Protein AF-A0A183B1M4-F1 (afdb_monomer_lite)

Secondary structure (DSSP, 8-state):
----SHHHHHHHHHHHHHHHHHGGG-EEEEE--HHHHHHHEEE---SSHHHHHHHHHHHTTT--EEEEEESSTT--EEEEE-SGGGGGGHHHHHHHHHHHH-----TT-HHHHHHHHHHHHHHHHHHHHHHHHTTSPSPPPPPEEEEESHHHHHHHHHHHHTT-S-EEEEE-SS-HHHHHHHHTT--HHHHGGG--TTT--

Sequence (201 aa):
MFKVGGIYTVIRTKAATTVEELGDHYVLLGPLNEVCMRTEVDVSEPTNEALKRTINALRKHDIKIVFGRWLIEGYPNVVLFDIGSSAWRIDSWKKDLWESCNIGIPVHDSECNDAVIFGALVAWFLGEVKNLKECEPAPRPPIIAHFHEWLTSVGLIFTRTRHLDVATVFTTHATLLGRYLCASSADLYNNLPKFDLDKVI

Radius of gyration: 18.3 Å; chains: 1; bounding box: 45×39×54 Å

InterPro domains:
  IPR008631 Glycogen synthase [PF05693] (3-199)
  IPR008631 Glycogen synthase [PTHR10176] (3-199)

pLDDT: mean 88.0, std 9.6, range [48.28, 97.38]

Structure (mmCIF, N/CA/C/O backbone):
data_AF-A0A183B1M4-F1
#
_entry.id   AF-A0A183B1M4-F1
#
loop_
_atom_site.group_PDB
_atom_site.id
_atom_site.type_symbol
_atom_site.label_atom_id
_atom_site.label_alt_id
_atom_site.label_comp_id
_atom_site.label_asym_id
_atom_site.label_entity_id
_atom_site.label_seq_id
_atom_site.pdbx_PDB_ins_code
_atom_site.Cartn_x
_atom_site.Cartn_y
_atom_site.Cartn_z
_atom_site.occupancy
_atom_site.B_iso_or_equiv
_atom_site.auth_seq_id
_atom_site.auth_comp_id
_atom_site.auth_asym_id
_atom_site.auth_atom_id
_atom_site.pdbx_PDB_model_num
ATOM 1 N N . MET A 1 1 ? 2.323 9.455 2.039 1.00 48.28 1 MET A N 1
ATOM 2 C CA . MET A 1 1 ? 2.246 8.893 0.677 1.00 48.28 1 MET A CA 1
ATOM 3 C C . MET A 1 1 ? 3.294 9.580 -0.174 1.00 48.28 1 MET A C 1
ATOM 5 O O . MET A 1 1 ? 3.314 10.802 -0.215 1.00 48.28 1 MET A O 1
ATOM 9 N N . PHE A 1 2 ? 4.221 8.829 -0.762 1.00 49.28 2 PHE A N 1
ATOM 10 C CA . PHE A 1 2 ? 5.253 9.409 -1.613 1.00 49.28 2 PHE A CA 1
ATOM 11 C C . PHE A 1 2 ? 4.604 10.051 -2.846 1.00 49.28 2 PHE A C 1
ATOM 13 O O . PHE A 1 2 ? 3.930 9.370 -3.618 1.00 49.28 2 PHE A O 1
ATOM 20 N N . LYS A 1 3 ? 4.821 11.352 -3.060 1.00 56.50 3 LYS A N 1
ATOM 21 C CA . LYS A 1 3 ? 4.556 12.003 -4.350 1.00 56.50 3 LYS A CA 1
ATOM 22 C C . LYS A 1 3 ? 5.650 11.587 -5.340 1.00 56.50 3 LYS A C 1
ATOM 24 O O . LYS A 1 3 ? 6.487 12.389 -5.736 1.00 56.50 3 LYS A O 1
ATOM 29 N N . VAL A 1 4 ? 5.693 10.300 -5.675 1.00 55.69 4 VAL A N 1
ATOM 30 C CA . VAL A 1 4 ? 6.679 9.718 -6.591 1.00 55.69 4 VAL A CA 1
ATOM 31 C C . VAL A 1 4 ? 5.931 9.268 -7.841 1.00 55.69 4 VAL A C 1
ATOM 33 O O . VAL A 1 4 ? 5.317 8.207 -7.893 1.00 55.69 4 VAL A O 1
ATOM 36 N N . GLY A 1 5 ? 5.942 10.138 -8.850 1.00 67.00 5 GLY A N 1
ATOM 37 C CA . GLY A 1 5 ? 5.460 9.830 -10.196 1.00 67.00 5 GLY A CA 1
ATOM 38 C C . GLY A 1 5 ? 3.939 9.846 -10.393 1.00 67.00 5 GLY A C 1
ATOM 39 O O . GLY A 1 5 ? 3.175 10.398 -9.602 1.00 67.00 5 GLY A O 1
ATOM 40 N N . GLY A 1 6 ? 3.506 9.257 -11.512 1.00 80.56 6 GLY A N 1
ATOM 41 C CA . GLY A 1 6 ? 2.120 9.309 -11.994 1.00 80.56 6 GLY A CA 1
ATOM 42 C C . GLY A 1 6 ? 1.106 8.519 -11.160 1.00 80.56 6 GLY A C 1
ATOM 43 O O . GLY A 1 6 ? -0.083 8.820 -11.214 1.00 80.56 6 GLY A O 1
ATOM 44 N N . ILE A 1 7 ? 1.557 7.562 -10.341 1.00 84.50 7 ILE A N 1
ATOM 45 C CA . ILE A 1 7 ? 0.678 6.710 -9.520 1.00 84.50 7 ILE A CA 1
ATOM 46 C C . ILE A 1 7 ? -0.076 7.542 -8.479 1.00 84.50 7 ILE A C 1
ATOM 48 O O . ILE A 1 7 ? -1.265 7.322 -8.262 1.00 84.50 7 ILE A O 1
ATOM 52 N N . TYR A 1 8 ? 0.586 8.541 -7.884 1.00 85.94 8 TYR A N 1
ATOM 53 C CA . TYR A 1 8 ? -0.051 9.477 -6.956 1.00 85.94 8 TYR A CA 1
ATOM 54 C C . TYR A 1 8 ? -1.263 10.157 -7.604 1.00 85.94 8 TYR A C 1
ATOM 56 O O . TYR A 1 8 ? -2.327 10.234 -6.996 1.00 85.94 8 TYR A O 1
ATOM 64 N N . THR A 1 9 ? -1.125 10.597 -8.859 1.00 86.69 9 THR A N 1
ATOM 65 C CA . THR A 1 9 ? -2.215 11.221 -9.618 1.00 86.69 9 THR A CA 1
ATOM 66 C C . THR A 1 9 ? -3.352 10.238 -9.861 1.00 86.69 9 THR A C 1
ATOM 68 O O . THR A 1 9 ? -4.496 10.592 -9.605 1.00 86.69 9 THR A O 1
ATOM 71 N N . VAL A 1 10 ? -3.047 9.005 -10.283 1.00 89.31 10 VAL A N 1
ATOM 72 C CA . VAL A 1 10 ? -4.061 7.963 -10.526 1.00 89.31 10 VAL A CA 1
ATOM 73 C C . VAL A 1 10 ? -4.863 7.663 -9.260 1.00 89.31 10 VAL A C 1
ATOM 75 O O . VAL A 1 10 ? -6.090 7.615 -9.303 1.00 89.31 10 VAL A O 1
ATOM 78 N N . ILE A 1 11 ? -4.193 7.477 -8.120 1.00 90.75 11 ILE A N 1
ATOM 79 C CA . ILE A 1 11 ? -4.887 7.171 -6.863 1.00 90.75 11 ILE A CA 1
ATOM 80 C C . ILE A 1 11 ? -5.701 8.383 -6.399 1.00 90.75 11 ILE A C 1
ATOM 82 O O . ILE A 1 11 ? -6.847 8.218 -5.986 1.00 90.75 11 ILE A O 1
ATOM 86 N N . ARG A 1 12 ? -5.144 9.594 -6.510 1.00 90.38 12 ARG A N 1
ATOM 87 C CA . ARG A 1 12 ? -5.822 10.832 -6.115 1.00 90.38 12 ARG A CA 1
ATOM 88 C C . ARG A 1 12 ? -7.106 11.069 -6.908 1.00 90.38 12 ARG A C 1
ATOM 90 O O . ARG A 1 12 ? -8.117 11.399 -6.304 1.00 90.38 12 ARG A O 1
ATOM 97 N N . THR A 1 13 ? -7.087 10.905 -8.229 1.00 90.06 13 THR A N 1
ATOM 98 C CA . THR A 1 13 ? -8.280 11.136 -9.062 1.00 90.06 13 THR A CA 1
ATOM 99 C C . THR A 1 13 ? -9.323 10.032 -8.903 1.00 90.06 13 THR A C 1
ATOM 101 O O . THR A 1 13 ? -10.514 10.315 -8.960 1.00 90.06 13 THR A O 1
ATOM 104 N N . LYS A 1 14 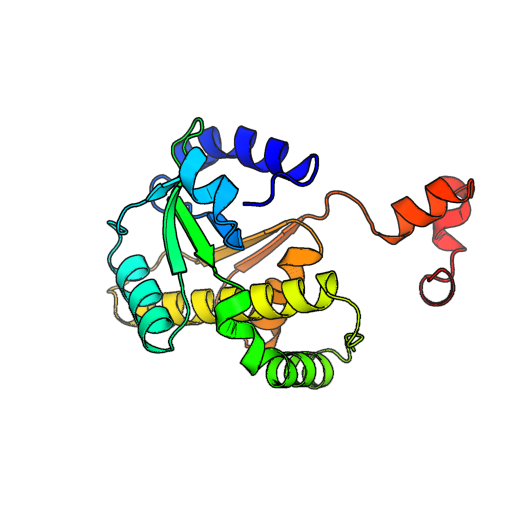? -8.905 8.784 -8.645 1.00 92.50 14 LYS A N 1
ATOM 105 C CA . LYS A 1 14 ? -9.822 7.658 -8.394 1.00 92.50 14 LYS A CA 1
ATOM 106 C C . LYS A 1 14 ? -10.483 7.716 -7.009 1.00 92.50 14 LYS A C 1
ATOM 108 O O . LYS A 1 14 ? -11.531 7.103 -6.803 1.00 92.50 14 LYS A O 1
ATOM 113 N N . ALA A 1 15 ? -9.857 8.395 -6.046 1.00 93.00 15 ALA A N 1
ATOM 114 C CA . ALA A 1 15 ? -10.288 8.384 -4.651 1.00 93.00 15 ALA A CA 1
ATOM 115 C C . ALA A 1 15 ? -11.733 8.868 -4.474 1.00 93.00 15 ALA A C 1
ATOM 117 O O . ALA A 1 15 ? -12.490 8.195 -3.783 1.00 93.00 15 ALA A O 1
ATOM 118 N N . ALA A 1 16 ? -12.125 9.961 -5.138 1.00 92.00 16 ALA A N 1
ATOM 119 C CA . ALA A 1 16 ? -13.467 10.533 -5.029 1.00 92.00 16 ALA A CA 1
ATOM 120 C C . ALA A 1 16 ? -14.568 9.521 -5.380 1.00 92.00 16 ALA A C 1
ATOM 122 O O . ALA A 1 16 ? -15.394 9.198 -4.531 1.00 92.00 16 ALA A O 1
ATOM 123 N N . THR A 1 17 ? -14.507 8.938 -6.579 1.00 95.31 17 THR A N 1
ATOM 124 C CA . THR A 1 17 ? -15.474 7.926 -7.034 1.00 95.31 17 THR A CA 1
ATOM 125 C C . THR A 1 17 ? -15.443 6.669 -6.165 1.00 95.31 17 THR A C 1
ATOM 127 O O . THR A 1 17 ? -16.477 6.084 -5.872 1.00 95.31 17 THR A O 1
ATOM 130 N N . THR A 1 18 ? -14.262 6.254 -5.696 1.00 94.69 18 THR A N 1
ATOM 131 C CA . THR A 1 18 ? -14.158 5.044 -4.862 1.00 94.69 18 THR A CA 1
ATOM 132 C C . THR A 1 18 ? -14.777 5.253 -3.477 1.00 94.69 18 THR A C 1
ATOM 134 O O . THR A 1 18 ? -15.402 4.342 -2.940 1.00 94.69 18 THR A O 1
ATOM 137 N N . VAL A 1 19 ? -14.614 6.441 -2.885 1.00 94.62 19 VAL A N 1
ATOM 138 C CA . VAL A 1 19 ? -15.256 6.780 -1.606 1.00 94.62 19 VAL A CA 1
ATOM 139 C C . VAL A 1 19 ? -16.761 6.965 -1.779 1.00 94.62 19 VAL A C 1
ATOM 141 O O . VAL A 1 19 ? -17.508 6.598 -0.882 1.00 94.62 19 VAL A O 1
ATOM 144 N N . GLU A 1 20 ? -17.226 7.473 -2.918 1.00 94.56 20 GLU A N 1
ATOM 145 C CA . GLU A 1 20 ? -18.661 7.541 -3.216 1.00 94.56 20 GLU A CA 1
ATOM 146 C C . GLU A 1 20 ? -19.314 6.147 -3.206 1.00 94.56 20 GLU A C 1
ATOM 148 O O . GLU A 1 20 ? -20.395 5.979 -2.645 1.00 94.56 20 GLU A O 1
ATOM 153 N N . GLU A 1 21 ? -18.632 5.129 -3.742 1.00 93.94 21 GLU A N 1
ATOM 154 C CA . GLU A 1 21 ? -19.134 3.748 -3.762 1.00 93.94 21 GLU A CA 1
ATOM 155 C C . GLU A 1 21 ? -18.955 2.997 -2.430 1.00 93.94 21 GLU A C 1
ATOM 157 O O . GLU A 1 21 ? -19.838 2.244 -2.018 1.00 93.94 21 GLU A O 1
ATOM 162 N N . LEU A 1 22 ? -17.803 3.152 -1.766 1.00 91.00 22 LEU A N 1
ATOM 163 C CA . LEU A 1 22 ? -17.405 2.314 -0.622 1.00 91.00 22 LEU A CA 1
ATOM 164 C C . LEU A 1 22 ? -17.443 3.037 0.732 1.00 91.00 22 LEU A C 1
ATOM 166 O O . LEU A 1 22 ? -17.347 2.391 1.779 1.00 91.00 22 LEU A O 1
ATOM 170 N N . GLY A 1 23 ? -17.557 4.363 0.740 1.00 90.69 23 GLY A N 1
ATOM 171 C CA . GLY A 1 23 ? -17.559 5.189 1.944 1.00 90.69 23 GLY A CA 1
ATOM 172 C C . GLY A 1 23 ? -16.359 4.922 2.855 1.00 90.69 23 GLY A C 1
ATOM 173 O O . GLY A 1 23 ? -15.213 4.806 2.415 1.00 90.69 23 GLY A O 1
ATOM 174 N N . ASP A 1 24 ? -16.641 4.766 4.150 1.00 87.06 24 ASP A N 1
ATOM 175 C CA . ASP A 1 24 ? -15.627 4.521 5.182 1.00 87.06 24 ASP A CA 1
ATOM 176 C C . ASP A 1 24 ? -14.970 3.127 5.098 1.00 87.06 24 ASP A C 1
ATOM 178 O O . ASP A 1 24 ? -13.989 2.871 5.801 1.00 87.06 24 ASP A O 1
ATOM 182 N N . HIS A 1 25 ? -15.461 2.224 4.239 1.00 88.56 25 HIS A N 1
ATOM 183 C CA . HIS A 1 25 ? -14.837 0.917 4.007 1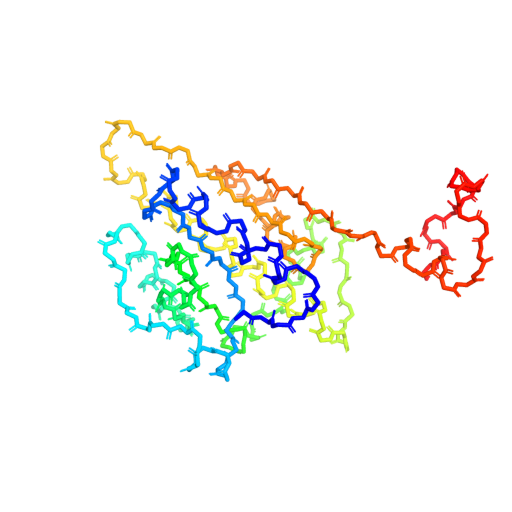.00 88.56 25 HIS A CA 1
ATOM 184 C C . HIS A 1 25 ? -13.616 0.988 3.081 1.00 88.56 25 HIS A C 1
ATOM 186 O O . HIS A 1 25 ? -12.848 0.026 3.017 1.00 88.56 25 HIS A O 1
ATOM 192 N N . TYR A 1 26 ? -13.408 2.110 2.386 1.00 93.81 26 TYR A N 1
ATOM 193 C CA . TYR A 1 26 ? -12.214 2.336 1.580 1.00 93.81 26 TYR A CA 1
AT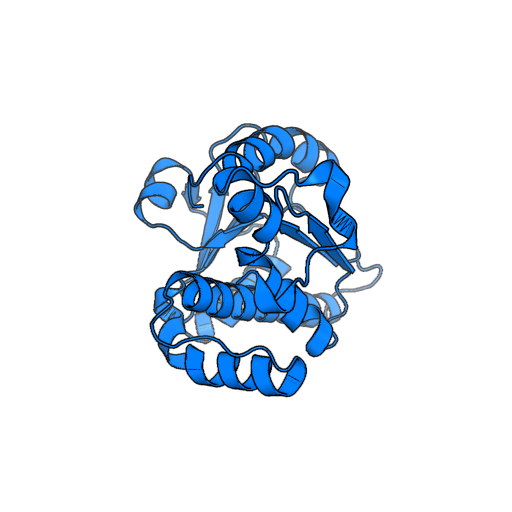OM 194 C C . TYR A 1 26 ? -11.086 2.940 2.419 1.00 93.81 26 TYR A C 1
ATOM 196 O O . TYR A 1 26 ? -11.223 4.023 2.990 1.00 93.81 26 TYR A O 1
ATOM 204 N N . VAL A 1 27 ? -9.953 2.237 2.474 1.00 95.12 27 VAL A N 1
ATOM 205 C CA . VAL A 1 27 ? -8.768 2.655 3.231 1.00 95.12 27 VAL A CA 1
ATOM 206 C C . VAL A 1 27 ? -7.530 2.509 2.358 1.00 95.12 27 VAL A C 1
ATOM 208 O O . VAL A 1 27 ? -7.248 1.433 1.833 1.00 95.12 27 VAL A O 1
ATOM 211 N N . LEU A 1 28 ? -6.764 3.588 2.227 1.00 95.94 28 LEU A N 1
ATOM 212 C CA . LEU A 1 28 ? -5.476 3.580 1.543 1.00 95.94 28 LEU A CA 1
ATOM 213 C C . LEU A 1 28 ? -4.361 3.242 2.531 1.00 95.94 28 LEU A C 1
ATOM 215 O O . LEU A 1 28 ? -4.234 3.869 3.581 1.00 95.94 28 LEU A O 1
ATOM 219 N N . LEU A 1 29 ? -3.521 2.278 2.167 1.00 96.31 29 LEU A N 1
ATOM 220 C CA . LEU A 1 29 ? -2.341 1.900 2.936 1.00 96.31 29 LEU A CA 1
ATOM 221 C C . LEU A 1 29 ? -1.096 2.473 2.261 1.00 96.31 29 LEU A C 1
ATOM 223 O O . LEU A 1 29 ? -0.937 2.359 1.045 1.00 96.31 29 LEU A O 1
ATOM 227 N N . GLY A 1 30 ? -0.195 3.071 3.034 1.00 94.69 30 GLY A N 1
ATOM 228 C CA . GLY A 1 30 ? 1.037 3.620 2.477 1.00 94.69 30 GLY A CA 1
ATOM 229 C C . GLY A 1 30 ? 2.156 3.776 3.498 1.00 94.69 30 GLY A C 1
ATOM 230 O O . GLY A 1 30 ? 1.918 3.730 4.702 1.00 94.69 30 GLY A O 1
ATOM 231 N N . PRO A 1 31 ? 3.395 3.980 3.040 1.00 93.62 31 PRO A N 1
ATOM 232 C CA . PRO A 1 31 ? 4.492 4.327 3.926 1.00 93.62 31 PRO A CA 1
ATOM 233 C C . PRO A 1 31 ? 4.334 5.755 4.467 1.00 93.62 31 PRO A C 1
ATOM 235 O O . PRO A 1 31 ? 3.877 6.677 3.768 1.00 93.62 31 PRO A O 1
ATOM 238 N N . LEU A 1 32 ? 4.714 5.936 5.729 1.00 92.00 32 LEU A N 1
ATOM 239 C CA . LEU A 1 32 ? 4.721 7.218 6.413 1.00 92.00 32 LEU A CA 1
ATOM 240 C C . LEU A 1 32 ? 5.870 8.072 5.881 1.00 92.00 32 LEU A C 1
ATOM 242 O O . LEU A 1 32 ? 7.038 7.713 5.967 1.00 92.00 32 LEU A O 1
ATOM 246 N N . ASN A 1 33 ? 5.513 9.245 5.370 1.00 89.94 33 ASN A N 1
ATOM 247 C CA . ASN A 1 33 ? 6.450 10.320 5.096 1.00 89.94 33 ASN A CA 1
ATOM 248 C C . ASN A 1 33 ? 6.016 11.503 5.961 1.00 89.94 33 ASN A C 1
ATOM 250 O O . ASN A 1 33 ? 4.911 12.015 5.773 1.00 89.94 33 ASN A O 1
ATOM 254 N N . GLU A 1 34 ? 6.848 11.898 6.924 1.00 86.75 34 GLU A N 1
ATOM 255 C CA . GLU A 1 34 ? 6.472 12.910 7.918 1.00 86.75 34 GLU A CA 1
ATOM 256 C C . GLU A 1 34 ? 6.193 14.281 7.296 1.00 86.75 34 GLU A C 1
ATOM 258 O O . GLU A 1 34 ? 5.310 14.994 7.769 1.00 86.75 34 GLU A O 1
ATOM 263 N N . VAL A 1 35 ? 6.894 14.633 6.214 1.00 86.38 35 VAL A N 1
ATOM 264 C CA . VAL A 1 35 ? 6.696 15.906 5.509 1.00 86.38 35 VAL A CA 1
ATOM 265 C C . VAL A 1 35 ? 5.324 15.923 4.840 1.00 86.38 35 VAL A C 1
ATOM 267 O O . VAL A 1 35 ? 4.528 16.816 5.111 1.00 86.38 35 VAL A O 1
ATOM 270 N N . CYS A 1 36 ? 5.016 14.904 4.031 1.00 83.12 36 CYS A N 1
ATOM 271 C CA . CYS A 1 36 ? 3.722 14.805 3.350 1.00 83.12 36 CYS A CA 1
ATOM 272 C C . CYS A 1 36 ? 2.560 14.650 4.337 1.00 83.12 36 CYS A C 1
ATOM 274 O O . CYS A 1 36 ? 1.484 15.189 4.104 1.00 83.12 36 CYS A O 1
ATOM 276 N N . MET A 1 37 ? 2.757 13.914 5.435 1.00 88.50 37 MET A N 1
ATOM 277 C CA . MET A 1 37 ? 1.713 13.697 6.438 1.00 88.50 37 MET A CA 1
ATOM 278 C C . MET A 1 37 ? 1.243 15.021 7.049 1.00 88.50 37 MET A C 1
ATOM 280 O O . MET A 1 37 ? 0.044 15.263 7.095 1.00 88.50 37 MET A O 1
ATOM 284 N N . ARG A 1 38 ? 2.166 15.915 7.421 1.00 88.31 38 ARG A N 1
ATOM 285 C CA . ARG A 1 38 ? 1.824 17.208 8.040 1.00 88.31 38 ARG A CA 1
ATOM 286 C C . ARG A 1 38 ? 1.033 18.146 7.130 1.00 88.31 38 ARG A C 1
ATOM 288 O O . ARG A 1 38 ? 0.327 19.010 7.634 1.00 88.31 38 ARG A O 1
ATOM 295 N N . THR A 1 39 ? 1.198 18.028 5.815 1.00 89.88 39 THR A N 1
ATOM 296 C CA . THR A 1 39 ? 0.586 18.948 4.845 1.00 89.88 39 THR A CA 1
ATOM 297 C C . THR A 1 39 ? -0.640 18.371 4.154 1.00 89.88 39 THR A C 1
ATOM 299 O O . THR A 1 39 ? -1.495 19.129 3.713 1.00 89.88 39 THR A O 1
ATOM 302 N N . GLU A 1 40 ? -0.710 17.048 4.006 1.00 90.56 40 GLU A N 1
ATOM 303 C CA . GLU A 1 40 ? -1.737 16.385 3.200 1.00 90.56 40 GLU A CA 1
ATOM 304 C C . GLU A 1 40 ? -2.696 15.528 4.027 1.00 90.56 40 GLU A C 1
ATOM 306 O O . GLU A 1 40 ? -3.697 15.085 3.481 1.00 90.56 40 GLU A O 1
ATOM 311 N N . VAL A 1 41 ? -2.435 15.251 5.305 1.00 94.00 41 VAL A N 1
ATOM 312 C CA . VAL A 1 41 ? -3.267 14.327 6.089 1.00 94.00 41 VAL A CA 1
ATOM 313 C C . VAL A 1 41 ? -3.848 15.027 7.308 1.00 94.00 41 VAL A C 1
ATOM 315 O O . VAL A 1 41 ? -3.110 15.565 8.130 1.00 94.00 41 VAL A O 1
ATOM 318 N N . ASP A 1 42 ? -5.171 14.958 7.451 1.00 94.50 42 ASP A N 1
ATOM 319 C CA . ASP A 1 42 ? -5.853 15.292 8.699 1.00 94.50 42 ASP A CA 1
ATOM 320 C C . ASP A 1 42 ? -5.757 14.100 9.657 1.00 94.50 42 ASP A C 1
ATOM 322 O O . ASP A 1 42 ? -6.431 13.075 9.489 1.00 94.50 42 ASP A O 1
ATOM 326 N N . VAL A 1 43 ? -4.834 14.197 10.614 1.00 94.81 43 VAL A N 1
ATOM 327 C CA . VAL A 1 43 ? -4.548 13.124 11.570 1.00 94.81 43 VAL A CA 1
ATOM 328 C C . VAL A 1 43 ? -5.691 13.024 12.571 1.00 94.81 43 VAL A C 1
ATOM 330 O O . VAL A 1 43 ? -6.004 13.967 13.292 1.00 94.81 43 VAL A O 1
ATOM 333 N N . SER A 1 44 ? -6.285 11.842 12.645 1.00 93.12 44 SER A N 1
ATOM 334 C CA . SER A 1 44 ? -7.416 11.548 13.521 1.00 93.12 44 SER A CA 1
ATOM 335 C C . SER A 1 44 ? -7.327 10.105 14.016 1.00 93.12 44 SER A C 1
ATOM 337 O O . SER A 1 44 ? -6.361 9.395 13.736 1.00 93.12 44 SER A O 1
ATOM 339 N N . GLU A 1 45 ? -8.319 9.660 14.782 1.00 90.75 45 GLU A N 1
ATOM 340 C CA . GLU A 1 45 ? -8.471 8.254 15.153 1.00 90.75 45 GLU A CA 1
ATOM 341 C C . GLU A 1 45 ? -9.623 7.631 14.347 1.00 90.75 45 GLU A C 1
ATOM 343 O O . GLU A 1 45 ? -10.604 8.316 14.041 1.00 90.75 45 GLU A O 1
ATOM 348 N N . PRO A 1 46 ? -9.523 6.344 13.973 1.00 88.25 46 PRO A N 1
ATOM 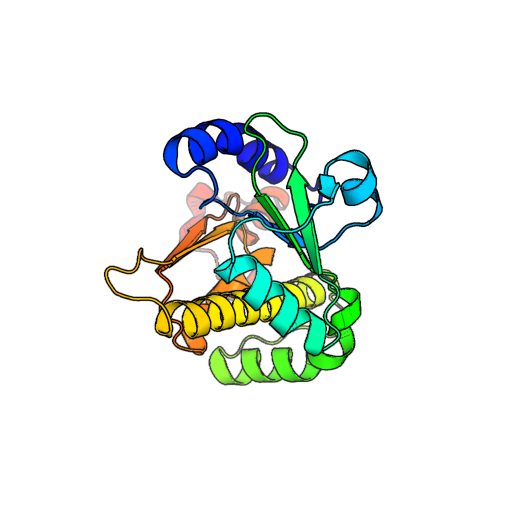349 C CA . PRO A 1 46 ? -10.528 5.690 13.147 1.00 88.25 46 PRO A CA 1
ATOM 350 C C . PRO A 1 46 ? -11.863 5.567 13.883 1.00 88.25 46 PRO A C 1
ATOM 352 O O . PRO A 1 46 ? -11.921 5.160 15.044 1.00 88.25 46 PRO A O 1
ATOM 355 N N . THR A 1 47 ? -12.948 5.865 13.168 1.00 83.94 47 THR A N 1
ATOM 356 C CA . THR A 1 47 ? -14.329 5.654 13.630 1.00 83.94 47 THR A CA 1
ATOM 357 C C . THR A 1 47 ? -14.717 4.177 13.609 1.00 83.94 47 THR A C 1
ATOM 359 O O . THR A 1 47 ? -15.520 3.730 14.421 1.00 83.94 47 THR A O 1
ATOM 362 N N . ASN A 1 48 ? -14.131 3.406 12.690 1.00 84.00 48 ASN A N 1
ATOM 363 C CA . ASN A 1 48 ? -14.360 1.974 12.575 1.00 84.00 48 ASN A CA 1
ATOM 364 C C . ASN A 1 48 ? -13.627 1.214 13.696 1.00 84.00 48 ASN A C 1
ATOM 366 O O . ASN A 1 48 ? -12.396 1.234 13.778 1.00 84.00 48 ASN A O 1
ATOM 370 N N . GLU A 1 49 ? -14.385 0.503 14.531 1.00 84.12 49 GLU A N 1
ATOM 371 C CA . GLU A 1 49 ? -13.856 -0.241 15.680 1.00 84.12 49 GLU A CA 1
ATOM 372 C C . GLU A 1 49 ? -12.904 -1.378 15.288 1.00 84.12 49 GLU A C 1
ATOM 374 O O . GLU A 1 49 ? -11.893 -1.582 15.965 1.00 84.12 49 GLU A O 1
ATOM 379 N N . ALA A 1 50 ? -13.159 -2.088 14.184 1.00 84.69 50 ALA A N 1
ATOM 380 C CA . ALA A 1 50 ? -12.249 -3.125 13.699 1.00 84.69 50 ALA A CA 1
ATOM 381 C C . ALA A 1 50 ? -10.895 -2.511 13.318 1.00 84.69 50 ALA A C 1
ATOM 383 O O . ALA A 1 50 ? -9.851 -2.975 13.775 1.00 84.69 50 ALA A O 1
ATOM 384 N N . LEU A 1 51 ? -10.915 -1.397 12.579 1.00 88.25 51 LEU A N 1
ATOM 385 C CA . LEU A 1 51 ? -9.707 -0.668 12.194 1.00 88.25 51 LEU A CA 1
ATOM 386 C C . LEU A 1 51 ? -8.948 -0.134 13.416 1.00 88.25 51 LEU A C 1
ATOM 388 O O . LEU A 1 51 ? -7.732 -0.293 13.517 1.00 88.25 51 LEU A O 1
ATOM 392 N N . LYS A 1 52 ? -9.667 0.444 14.380 1.00 90.50 52 LYS A N 1
ATOM 393 C CA . LYS A 1 52 ? -9.105 0.947 15.639 1.00 90.50 52 LYS A CA 1
ATOM 394 C C . LYS A 1 52 ? -8.395 -0.148 16.425 1.00 90.50 52 LYS A C 1
ATOM 396 O O . LYS A 1 52 ? -7.276 0.044 16.898 1.00 90.50 52 LYS A O 1
ATOM 401 N N . ARG A 1 53 ? -9.027 -1.316 16.553 1.00 89.56 53 ARG A N 1
ATOM 402 C CA . ARG A 1 53 ? -8.451 -2.478 17.240 1.00 89.56 53 ARG A CA 1
ATOM 403 C C . ARG A 1 53 ? -7.223 -3.006 16.513 1.00 89.56 53 ARG A C 1
ATOM 405 O O . ARG A 1 53 ? -6.223 -3.252 17.181 1.00 89.56 53 ARG A O 1
ATOM 412 N N . THR A 1 54 ? -7.261 -3.108 15.184 1.00 91.69 54 THR A N 1
ATOM 413 C CA . THR A 1 54 ? -6.100 -3.510 14.380 1.00 91.69 54 THR A CA 1
ATOM 414 C C . THR A 1 54 ? -4.926 -2.561 14.593 1.00 91.69 54 THR A C 1
ATOM 416 O O . THR A 1 54 ? -3.829 -3.001 14.928 1.00 91.69 54 THR A O 1
ATOM 419 N N . ILE A 1 55 ? -5.144 -1.252 14.456 1.00 93.19 55 ILE A N 1
ATOM 420 C CA . ILE A 1 55 ? -4.080 -0.255 14.627 1.00 93.19 55 ILE A CA 1
ATOM 421 C C . ILE A 1 55 ? -3.505 -0.326 16.044 1.00 93.19 55 ILE A C 1
ATOM 423 O O . ILE A 1 55 ? -2.288 -0.316 16.214 1.00 93.19 55 ILE A O 1
ATOM 427 N N . ASN A 1 56 ? -4.356 -0.473 17.060 1.00 92.56 56 ASN A N 1
ATOM 428 C CA . ASN A 1 56 ? -3.905 -0.628 18.439 1.00 92.56 56 ASN A CA 1
ATOM 429 C C . ASN A 1 56 ? -3.137 -1.936 18.675 1.00 92.56 56 ASN A C 1
ATOM 431 O O . ASN A 1 56 ? -2.194 -1.936 19.461 1.00 92.56 56 ASN A O 1
ATOM 435 N N . ALA A 1 57 ? -3.497 -3.037 18.009 1.00 91.94 57 ALA A N 1
ATOM 436 C CA . ALA A 1 57 ? -2.753 -4.293 18.085 1.00 91.94 57 ALA A CA 1
ATOM 437 C C . ALA A 1 57 ? -1.331 -4.131 17.532 1.00 91.94 57 ALA A C 1
ATOM 439 O O . ALA A 1 57 ? -0.375 -4.510 18.200 1.00 91.94 57 ALA A O 1
ATOM 440 N N . LEU A 1 58 ? -1.168 -3.477 16.377 1.00 91.88 58 LEU A N 1
ATOM 441 C CA . LEU A 1 58 ? 0.159 -3.214 15.811 1.00 91.88 58 LEU A CA 1
ATOM 442 C C . LEU A 1 58 ? 0.954 -2.196 16.650 1.00 91.88 58 LEU A C 1
ATOM 444 O O . LEU A 1 58 ? 2.146 -2.393 16.874 1.00 91.88 58 LEU A O 1
ATOM 448 N N . ARG A 1 59 ? 0.304 -1.152 17.183 1.00 92.94 59 ARG A N 1
ATOM 449 C CA . ARG A 1 59 ? 0.940 -0.175 18.090 1.00 92.94 59 ARG A CA 1
ATOM 450 C C . ARG A 1 59 ? 1.462 -0.825 19.380 1.00 92.94 59 ARG A C 1
ATOM 452 O O . ARG A 1 59 ? 2.489 -0.393 19.886 1.00 92.94 59 ARG A O 1
ATOM 459 N N . LYS A 1 60 ? 0.806 -1.878 19.894 1.00 92.69 60 LYS A N 1
ATOM 460 C CA . LYS A 1 60 ? 1.298 -2.668 21.047 1.00 92.69 60 LYS A CA 1
ATOM 461 C C . LYS A 1 60 ? 2.595 -3.429 20.759 1.00 92.69 60 LYS A C 1
ATOM 463 O O . LYS A 1 60 ? 3.260 -3.845 21.699 1.00 92.69 60 LYS A O 1
ATOM 468 N N . HIS A 1 61 ? 2.935 -3.621 19.488 1.00 89.50 61 HIS A N 1
ATOM 469 C CA . HIS A 1 61 ? 4.195 -4.210 19.043 1.00 89.50 61 HIS A CA 1
ATOM 470 C C . HIS A 1 61 ? 5.216 -3.144 18.609 1.00 89.50 61 HIS A C 1
ATOM 472 O O . HIS A 1 61 ? 6.077 -3.431 17.780 1.00 89.50 61 HIS A O 1
ATOM 478 N N . ASP A 1 62 ? 5.096 -1.919 19.134 1.00 89.38 62 ASP A N 1
ATOM 479 C CA . ASP A 1 62 ? 5.982 -0.776 18.868 1.00 89.38 62 ASP A CA 1
ATOM 480 C C . ASP A 1 62 ? 6.039 -0.333 17.393 1.00 89.38 62 ASP A C 1
ATOM 482 O O . ASP A 1 62 ? 6.956 0.370 16.966 1.00 89.38 62 ASP A O 1
ATOM 486 N N . ILE A 1 63 ? 5.027 -0.694 16.597 1.00 90.50 63 ILE A N 1
ATOM 487 C CA . ILE A 1 63 ? 4.913 -0.242 15.208 1.00 90.50 63 ILE A CA 1
ATOM 488 C C . ILE A 1 63 ? 4.246 1.131 15.201 1.00 90.50 63 ILE A C 1
ATOM 490 O O . ILE A 1 63 ? 3.075 1.284 15.570 1.00 90.50 63 ILE A O 1
ATOM 494 N N . LYS A 1 64 ? 4.975 2.147 14.735 1.00 92.50 64 LYS A N 1
ATOM 495 C CA . LYS A 1 64 ? 4.429 3.500 14.607 1.00 92.50 64 LYS A CA 1
ATOM 496 C C . LYS A 1 64 ? 3.517 3.570 13.380 1.00 92.50 64 LYS A C 1
ATOM 498 O O . LYS A 1 64 ? 3.953 3.451 12.236 1.00 92.50 64 LYS A O 1
ATOM 503 N N . ILE A 1 65 ? 2.224 3.763 13.644 1.00 94.31 65 ILE A N 1
ATOM 504 C CA . ILE A 1 65 ? 1.165 3.854 12.633 1.00 94.31 65 ILE A CA 1
ATOM 505 C C . ILE A 1 65 ? 0.357 5.127 12.851 1.00 94.31 65 ILE A C 1
ATOM 507 O O . ILE A 1 65 ? -0.125 5.395 13.960 1.00 94.31 65 ILE A O 1
ATOM 511 N N . VAL A 1 66 ? 0.173 5.877 11.769 1.00 94.50 66 VAL A N 1
ATOM 512 C CA . VAL A 1 66 ? -0.644 7.091 11.729 1.00 94.50 66 VAL A CA 1
ATOM 513 C C . VAL A 1 66 ? -1.912 6.800 10.940 1.00 94.50 66 VAL A C 1
ATOM 515 O O . VAL A 1 66 ? -1.845 6.360 9.794 1.00 94.50 66 VAL A O 1
ATOM 518 N N . PHE A 1 67 ? -3.062 7.051 11.556 1.00 96.12 67 PHE A N 1
ATOM 519 C CA . PHE A 1 67 ? -4.348 7.080 10.871 1.00 96.12 67 PHE A CA 1
ATOM 520 C C . PHE A 1 67 ? -4.742 8.530 10.592 1.00 96.12 67 PHE A C 1
ATOM 522 O O . PHE A 1 67 ? -4.389 9.440 11.342 1.00 96.12 67 PHE A O 1
ATOM 529 N N . GLY A 1 68 ? -5.476 8.744 9.512 1.00 94.88 68 GLY A N 1
ATOM 530 C CA . GLY A 1 68 ? -6.071 10.035 9.225 1.00 94.88 68 GLY A CA 1
ATOM 531 C C . GLY A 1 68 ? -6.903 9.997 7.961 1.00 94.88 68 GLY A C 1
ATOM 532 O O . GLY A 1 68 ? -7.200 8.930 7.417 1.00 94.88 68 GLY A O 1
ATOM 533 N N . ARG A 1 69 ? -7.241 11.181 7.466 1.00 94.81 69 ARG A N 1
ATOM 534 C CA . ARG A 1 69 ? -7.913 11.353 6.181 1.00 94.81 69 ARG A CA 1
ATOM 535 C C . ARG A 1 69 ? -7.052 12.172 5.242 1.00 94.81 69 ARG A C 1
ATOM 537 O O . ARG A 1 69 ? -6.434 13.155 5.642 1.00 94.81 69 ARG A O 1
ATOM 544 N N . TRP A 1 70 ? -6.973 11.742 3.990 1.00 95.06 70 TRP A N 1
ATOM 545 C CA . TRP A 1 70 ? -6.192 12.461 2.988 1.00 95.06 70 TRP A CA 1
ATOM 546 C C . TRP A 1 70 ? -6.967 13.695 2.526 1.00 95.06 70 TRP A C 1
ATOM 548 O O . TRP A 1 70 ? -8.110 13.579 2.084 1.00 95.06 70 TRP A O 1
ATOM 558 N N . LEU A 1 71 ? -6.337 14.867 2.612 1.00 94.00 71 LEU A N 1
ATOM 559 C CA . LEU A 1 71 ? -6.872 16.177 2.230 1.00 94.00 71 LEU A CA 1
ATOM 560 C C . LEU A 1 71 ? -6.927 16.343 0.702 1.00 94.00 71 LEU A C 1
ATOM 562 O O . LEU A 1 71 ? -6.284 17.210 0.108 1.00 94.00 71 LEU A O 1
ATOM 566 N N . ILE A 1 72 ? -7.698 15.474 0.058 1.00 92.94 72 ILE A N 1
ATOM 567 C CA . ILE A 1 72 ? -8.013 15.486 -1.368 1.00 92.94 72 ILE A CA 1
ATOM 568 C C . ILE A 1 72 ? -9.524 15.330 -1.565 1.00 92.94 72 ILE A C 1
ATOM 570 O O . ILE A 1 72 ? -10.269 15.034 -0.629 1.00 92.94 72 ILE A O 1
ATOM 574 N N . GLU A 1 73 ? -9.976 15.500 -2.803 1.00 91.06 73 GLU A N 1
ATOM 575 C CA . GLU A 1 73 ? -11.356 15.214 -3.185 1.00 91.06 73 GLU A CA 1
ATOM 576 C C . GLU A 1 73 ? -11.727 13.755 -2.858 1.00 91.06 73 GLU A C 1
ATOM 578 O O . GLU A 1 73 ? -10.957 12.831 -3.124 1.00 91.06 73 GLU A O 1
ATOM 583 N N . GLY A 1 74 ? -12.886 13.559 -2.222 1.00 91.50 74 GLY A N 1
ATOM 584 C CA . GLY A 1 74 ? -13.330 12.267 -1.686 1.00 91.50 74 GLY A CA 1
ATOM 585 C C . GLY A 1 74 ? -12.993 12.022 -0.215 1.00 91.50 74 GLY A C 1
ATOM 586 O O . GLY A 1 74 ? -13.639 11.195 0.410 1.00 91.50 74 GLY A O 1
ATOM 587 N N . TYR A 1 75 ? -12.026 12.737 0.365 1.00 94.56 75 TYR A N 1
ATOM 588 C CA . TYR A 1 75 ? -11.664 12.634 1.787 1.00 94.56 75 TYR A CA 1
ATOM 589 C C . TYR A 1 75 ? -11.470 11.186 2.321 1.00 94.56 75 TYR A C 1
ATOM 591 O O . TYR A 1 75 ? -12.063 10.818 3.346 1.00 94.56 75 TYR A O 1
ATOM 599 N N . PRO A 1 76 ? -10.663 10.341 1.635 1.00 95.44 76 PRO A N 1
ATOM 600 C CA . PRO A 1 76 ? -10.527 8.921 1.958 1.00 95.44 76 PRO A CA 1
ATOM 601 C C . PRO A 1 76 ? -9.748 8.681 3.256 1.00 95.44 76 PRO A C 1
ATOM 603 O O . PRO A 1 76 ? -8.834 9.436 3.605 1.00 95.44 76 PRO A O 1
ATOM 606 N N . ASN A 1 77 ? -10.045 7.561 3.919 1.00 95.56 77 ASN A N 1
ATOM 607 C CA . ASN A 1 77 ? -9.281 7.083 5.069 1.00 95.56 77 ASN A CA 1
ATOM 608 C C . ASN A 1 77 ? -7.889 6.601 4.635 1.00 95.56 77 ASN A C 1
ATOM 610 O O . ASN A 1 77 ? -7.747 5.905 3.625 1.00 95.56 77 ASN A O 1
ATOM 614 N N . VAL A 1 78 ? -6.861 6.927 5.420 1.00 95.88 78 VAL A N 1
ATOM 615 C CA . VAL A 1 78 ? -5.479 6.497 5.176 1.00 95.88 78 VAL A CA 1
ATOM 616 C C . VAL A 1 78 ? -4.837 5.911 6.428 1.00 95.88 78 VAL A C 1
ATOM 618 O O . VAL A 1 78 ? -5.019 6.411 7.537 1.00 95.88 78 VAL A O 1
ATOM 621 N N . VAL A 1 79 ? -4.045 4.858 6.239 1.00 96.44 79 VAL A N 1
ATOM 622 C CA . VAL A 1 79 ? -3.181 4.262 7.262 1.00 96.44 79 VAL A CA 1
ATOM 623 C C . VAL A 1 79 ? -1.748 4.326 6.757 1.00 96.44 79 VAL A C 1
ATOM 625 O O . VAL A 1 79 ? -1.407 3.761 5.714 1.00 96.44 79 VAL A O 1
ATOM 628 N N . LEU A 1 80 ? -0.908 5.036 7.503 1.00 95.75 80 LEU A N 1
ATOM 629 C CA . LEU A 1 80 ? 0.486 5.273 7.166 1.00 95.75 80 LEU A CA 1
ATOM 630 C C . LEU A 1 80 ? 1.412 4.538 8.135 1.00 95.75 80 LEU A C 1
ATOM 632 O O . LEU A 1 80 ? 1.359 4.764 9.345 1.00 95.75 80 LEU A O 1
ATOM 636 N N . PHE A 1 81 ? 2.275 3.685 7.588 1.00 95.19 81 PHE A N 1
ATOM 637 C CA . PHE A 1 81 ? 3.202 2.842 8.341 1.00 95.19 81 PHE A CA 1
ATOM 638 C C . PHE A 1 81 ? 4.600 3.455 8.382 1.00 95.19 81 PHE A C 1
ATOM 640 O O . PHE A 1 81 ? 5.189 3.723 7.335 1.00 95.19 81 PHE A O 1
ATOM 647 N N . ASP A 1 82 ? 5.156 3.646 9.575 1.00 92.94 82 ASP A N 1
ATOM 648 C CA . ASP A 1 82 ? 6.556 4.035 9.737 1.00 92.94 82 ASP A CA 1
ATOM 649 C C . ASP A 1 82 ? 7.471 2.825 9.500 1.00 92.94 82 ASP A C 1
ATOM 651 O O . ASP A 1 82 ? 7.659 1.983 10.383 1.00 92.94 82 ASP A O 1
ATOM 655 N N . ILE A 1 83 ? 8.043 2.741 8.297 1.00 90.94 83 ILE A N 1
ATOM 656 C CA . ILE A 1 83 ? 8.976 1.675 7.906 1.00 90.94 83 ILE A CA 1
ATOM 657 C C . ILE A 1 83 ? 10.201 1.644 8.834 1.00 90.94 83 ILE A C 1
ATOM 659 O O . ILE A 1 83 ? 10.657 0.564 9.217 1.00 90.94 83 ILE A O 1
ATOM 663 N N . GLY A 1 84 ? 10.688 2.813 9.269 1.00 87.81 84 GLY A N 1
ATOM 664 C CA . GLY A 1 84 ? 11.873 2.924 10.120 1.00 87.81 84 GLY A CA 1
ATOM 665 C C . GLY A 1 84 ? 11.692 2.236 11.473 1.00 87.81 84 GLY A C 1
ATOM 666 O O . GLY A 1 84 ? 12.613 1.579 11.957 1.00 87.81 84 GLY A O 1
ATOM 667 N N . SER A 1 85 ? 10.480 2.288 12.038 1.00 84.75 85 SER A N 1
ATOM 668 C CA . SER A 1 85 ? 10.153 1.623 13.313 1.00 84.75 85 SER A CA 1
ATOM 669 C C . SER A 1 85 ? 10.319 0.098 13.273 1.00 84.75 85 SER A C 1
ATOM 671 O O . SER A 1 85 ? 10.508 -0.544 14.303 1.00 84.75 85 SER A O 1
ATOM 673 N N . SER A 1 86 ? 10.278 -0.492 12.076 1.00 85.38 86 SER A N 1
ATOM 674 C CA . SER A 1 86 ? 10.263 -1.942 11.867 1.00 85.38 86 SER A CA 1
ATOM 675 C C . SER A 1 86 ? 11.509 -2.481 11.162 1.00 85.38 86 SER A C 1
ATOM 677 O O . SER A 1 86 ? 11.585 -3.678 10.882 1.00 85.38 86 SER A O 1
ATOM 679 N N . ALA A 1 87 ? 12.510 -1.631 10.912 1.00 85.69 87 ALA A N 1
ATOM 680 C CA . ALA A 1 87 ? 13.738 -2.013 10.217 1.00 85.69 87 ALA A CA 1
ATOM 681 C C . ALA A 1 87 ? 14.508 -3.143 10.924 1.00 85.69 87 ALA A C 1
ATOM 683 O O . ALA A 1 87 ? 15.137 -3.966 10.268 1.00 85.69 87 ALA A O 1
ATOM 684 N N . TRP A 1 88 ? 14.395 -3.253 12.251 1.00 87.62 88 TRP A N 1
ATOM 685 C CA . TRP A 1 88 ? 15.049 -4.301 13.042 1.00 87.62 88 TRP A CA 1
ATOM 686 C C . TRP A 1 88 ? 14.560 -5.728 12.728 1.00 87.62 88 TRP A C 1
ATOM 688 O O . TRP A 1 88 ? 15.243 -6.691 13.063 1.00 87.62 88 TRP A O 1
ATOM 698 N N . ARG A 1 89 ? 13.391 -5.885 12.086 1.00 87.56 89 ARG A N 1
ATOM 699 C CA . ARG A 1 89 ? 12.825 -7.191 11.689 1.00 87.56 89 ARG A CA 1
ATOM 700 C C . ARG A 1 89 ? 13.157 -7.607 10.259 1.00 87.56 89 ARG A C 1
ATOM 702 O O . ARG A 1 89 ? 12.760 -8.699 9.848 1.00 87.56 89 ARG A O 1
ATOM 709 N N . ILE A 1 90 ? 13.863 -6.765 9.501 1.00 92.00 90 ILE A N 1
ATOM 710 C CA . ILE A 1 90 ? 14.047 -6.958 8.060 1.00 92.00 90 ILE A CA 1
ATOM 711 C C . ILE A 1 90 ? 14.679 -8.311 7.714 1.00 92.00 90 ILE A C 1
ATOM 713 O O . ILE A 1 90 ? 14.222 -8.965 6.780 1.00 92.00 90 ILE A O 1
ATOM 717 N N . ASP A 1 91 ? 15.666 -8.770 8.485 1.00 92.06 91 ASP A N 1
ATOM 718 C CA . ASP A 1 91 ? 16.373 -10.024 8.203 1.00 92.06 91 ASP A CA 1
ATOM 719 C C . ASP A 1 91 ? 15.448 -11.240 8.297 1.00 92.06 91 ASP A C 1
ATOM 721 O O . ASP A 1 91 ? 15.522 -12.144 7.463 1.00 92.06 91 ASP A O 1
ATOM 725 N N . SER A 1 92 ? 14.512 -11.231 9.254 1.00 93.62 92 SER A N 1
ATOM 726 C CA . SER A 1 92 ? 13.489 -12.274 9.363 1.00 93.62 92 SER A CA 1
ATOM 727 C C . SER A 1 92 ? 12.580 -12.278 8.140 1.00 93.62 92 SER A C 1
ATOM 729 O O . SER A 1 92 ? 12.305 -13.334 7.588 1.00 93.62 92 SER A O 1
ATOM 731 N N . TRP A 1 93 ? 12.133 -11.111 7.678 1.00 93.81 93 TRP A N 1
ATOM 732 C CA . TRP A 1 93 ? 11.235 -11.032 6.524 1.00 93.81 93 TRP A CA 1
ATOM 733 C C . TRP A 1 93 ? 11.929 -11.344 5.201 1.00 93.81 93 TRP A C 1
ATOM 735 O O . TRP A 1 93 ? 11.317 -11.950 4.325 1.00 93.81 93 TRP A O 1
ATOM 745 N N . LYS A 1 94 ? 13.211 -10.995 5.058 1.00 93.44 94 LYS A N 1
ATOM 746 C CA . LYS A 1 94 ? 14.034 -11.435 3.923 1.00 93.44 94 LYS A CA 1
ATOM 747 C C . LYS A 1 94 ? 14.180 -12.950 3.902 1.00 93.44 94 LYS A C 1
ATOM 749 O O . LYS A 1 94 ? 14.057 -13.554 2.841 1.00 93.44 94 LYS A O 1
ATOM 754 N N . LYS A 1 95 ? 14.408 -13.557 5.070 1.00 94.12 95 LYS A N 1
ATOM 755 C CA . LYS A 1 95 ? 14.470 -15.011 5.209 1.00 94.12 95 LYS A CA 1
ATOM 756 C C . LYS A 1 95 ? 13.136 -15.659 4.832 1.00 94.12 95 LYS A C 1
ATOM 758 O O . LYS A 1 95 ? 13.138 -16.548 3.989 1.00 94.12 95 LYS A O 1
ATOM 763 N N . ASP A 1 96 ? 12.017 -15.167 5.366 1.00 93.25 96 ASP A N 1
ATOM 764 C CA . ASP A 1 96 ? 10.676 -15.668 5.030 1.00 93.25 96 ASP A CA 1
ATOM 765 C C . ASP A 1 96 ? 10.415 -15.607 3.516 1.00 93.25 96 ASP A C 1
ATOM 767 O O . ASP A 1 96 ? 9.860 -16.538 2.929 1.00 93.25 96 ASP A O 1
ATOM 771 N N . LEU A 1 97 ? 10.812 -14.504 2.873 1.00 93.69 97 LEU A N 1
ATOM 772 C CA . LEU A 1 97 ? 10.630 -14.290 1.440 1.00 93.69 97 LEU A CA 1
ATOM 773 C C . LEU A 1 97 ? 11.482 -15.258 0.603 1.00 93.69 97 LEU A C 1
ATOM 775 O O . LEU A 1 97 ? 10.995 -15.813 -0.385 1.00 93.69 97 LEU A O 1
ATOM 779 N N . TRP A 1 98 ? 12.724 -15.506 1.023 1.00 94.19 98 TRP A N 1
ATOM 780 C CA . TRP A 1 98 ? 13.598 -16.501 0.405 1.00 94.19 98 TRP A CA 1
ATOM 781 C C . TRP A 1 98 ? 13.042 -17.920 0.562 1.00 94.19 98 TRP A C 1
ATOM 783 O O . TRP A 1 98 ? 12.914 -18.640 -0.422 1.00 94.19 98 TRP A O 1
ATOM 793 N N . GLU A 1 99 ? 12.644 -18.313 1.771 1.00 94.00 99 GLU A N 1
ATOM 794 C CA . GLU A 1 99 ? 12.123 -19.659 2.044 1.00 94.00 99 GLU A CA 1
ATOM 795 C C . GLU A 1 99 ? 10.789 -19.923 1.335 1.00 94.00 99 GLU A C 1
ATOM 797 O O . GLU A 1 99 ? 10.542 -21.037 0.878 1.00 94.00 99 GLU A O 1
ATOM 802 N N . SER A 1 100 ? 9.939 -18.901 1.203 1.00 92.25 100 SER A N 1
ATOM 803 C CA . SER A 1 100 ? 8.611 -19.055 0.597 1.00 92.25 100 SER A CA 1
ATOM 804 C C . SER A 1 100 ? 8.619 -18.954 -0.928 1.00 92.25 100 SER A C 1
ATOM 806 O O . SER A 1 100 ? 7.781 -19.568 -1.583 1.00 92.25 100 SER A O 1
ATOM 808 N N . CYS A 1 101 ? 9.474 -18.101 -1.501 1.00 92.62 101 CYS A N 1
ATOM 809 C CA . CYS A 1 101 ? 9.400 -17.706 -2.915 1.00 92.62 101 CYS A CA 1
ATOM 810 C C . CYS A 1 101 ? 10.749 -17.726 -3.643 1.00 92.62 101 CYS A C 1
ATOM 812 O O . CYS A 1 101 ? 10.781 -17.446 -4.839 1.00 92.62 101 CYS A O 1
ATOM 814 N N . ASN A 1 102 ? 11.852 -18.032 -2.954 1.00 93.06 102 ASN A N 1
ATOM 815 C CA . ASN A 1 102 ? 13.212 -18.008 -3.498 1.00 93.06 102 ASN A CA 1
ATOM 816 C C . ASN A 1 102 ? 13.620 -16.634 -4.074 1.00 93.06 102 ASN A C 1
ATOM 818 O O . ASN A 1 102 ? 14.359 -16.549 -5.054 1.00 93.06 102 ASN A O 1
ATOM 822 N N . ILE A 1 103 ? 13.120 -15.547 -3.468 1.00 90.75 103 ILE A N 1
ATOM 823 C CA . ILE A 1 103 ? 13.442 -14.163 -3.846 1.00 90.75 103 ILE A CA 1
ATOM 824 C C . ILE A 1 103 ? 14.465 -13.609 -2.854 1.00 90.75 103 ILE A C 1
ATOM 826 O O . ILE A 1 103 ? 14.164 -13.408 -1.677 1.00 90.75 103 ILE A O 1
ATOM 830 N N . GLY A 1 104 ? 15.688 -13.380 -3.333 1.00 90.12 104 GLY A N 1
ATOM 831 C CA . GLY A 1 104 ? 16.778 -12.797 -2.552 1.00 90.12 104 GLY A CA 1
ATOM 832 C C . GLY A 1 104 ? 16.800 -11.275 -2.670 1.00 90.12 104 GLY A C 1
ATOM 833 O O . GLY A 1 104 ? 16.607 -10.739 -3.757 1.00 90.12 104 GLY A O 1
ATOM 834 N N . ILE A 1 105 ? 17.057 -10.579 -1.560 1.00 89.50 105 ILE A N 1
ATOM 835 C CA . ILE A 1 105 ? 17.094 -9.111 -1.518 1.00 89.50 105 ILE A CA 1
ATOM 836 C C . ILE A 1 105 ? 18.511 -8.638 -1.174 1.00 89.50 105 ILE A C 1
ATOM 838 O O . ILE A 1 105 ? 18.980 -8.909 -0.059 1.00 89.50 105 ILE A O 1
ATOM 842 N N . PRO A 1 106 ? 19.196 -7.920 -2.085 1.00 87.44 106 PRO A N 1
ATOM 843 C CA . PRO A 1 106 ? 20.510 -7.350 -1.816 1.00 87.44 106 PRO A CA 1
ATOM 844 C C . PRO A 1 106 ? 20.494 -6.438 -0.586 1.00 87.44 106 PRO A C 1
ATOM 846 O O . PRO A 1 106 ? 19.564 -5.665 -0.372 1.00 87.44 106 PRO A O 1
ATOM 849 N N . VAL A 1 107 ? 21.540 -6.500 0.239 1.00 81.12 107 VAL A N 1
ATOM 850 C CA . VAL A 1 107 ? 21.605 -5.716 1.487 1.00 81.12 107 VAL A CA 1
ATOM 851 C C . VAL A 1 107 ? 21.644 -4.211 1.211 1.00 81.12 107 VAL A C 1
ATOM 853 O O . VAL A 1 107 ? 21.019 -3.441 1.934 1.00 81.12 107 VAL A O 1
ATOM 856 N N . HIS A 1 108 ? 22.335 -3.800 0.148 1.00 85.31 108 HIS A N 1
ATOM 857 C CA . HIS A 1 108 ? 22.571 -2.393 -0.181 1.00 85.31 108 HIS A CA 1
ATOM 858 C C . HIS A 1 108 ? 21.416 -1.714 -0.931 1.00 85.31 108 HIS A C 1
ATOM 860 O O . HIS A 1 108 ? 21.476 -0.506 -1.146 1.00 85.31 108 HIS A O 1
ATOM 866 N N . ASP A 1 109 ? 20.377 -2.457 -1.317 1.00 88.75 109 ASP A N 1
ATOM 867 C CA . ASP A 1 109 ? 19.229 -1.899 -2.028 1.00 88.75 109 ASP A CA 1
ATOM 868 C C . ASP A 1 109 ? 18.171 -1.402 -1.035 1.00 88.75 109 ASP A C 1
ATOM 870 O O . ASP A 1 109 ? 17.340 -2.165 -0.537 1.00 88.75 109 ASP A O 1
ATOM 874 N N . SER A 1 110 ? 18.222 -0.106 -0.721 1.00 89.00 110 SER A N 1
ATOM 875 C CA . SER A 1 110 ? 17.274 0.528 0.198 1.00 89.00 110 SER A CA 1
ATOM 876 C C . SER A 1 110 ? 15.831 0.476 -0.303 1.00 89.00 110 SER A C 1
ATOM 878 O O . SER A 1 110 ? 14.927 0.332 0.510 1.00 89.00 110 SER A O 1
ATOM 880 N N . GLU A 1 111 ? 15.601 0.552 -1.616 1.00 89.81 111 GLU A N 1
ATOM 881 C CA . GLU A 1 111 ? 14.248 0.553 -2.181 1.00 89.81 111 GLU A CA 1
ATOM 882 C C . GLU A 1 111 ? 13.600 -0.830 -2.033 1.00 89.81 111 GLU A C 1
ATOM 884 O O . GLU A 1 111 ? 12.469 -0.946 -1.553 1.00 89.81 111 GLU A O 1
ATOM 889 N N . CYS A 1 112 ? 14.347 -1.894 -2.340 1.00 91.25 112 CYS A N 1
ATOM 890 C CA . CYS A 1 112 ? 13.892 -3.258 -2.088 1.00 91.25 112 CYS A CA 1
ATOM 891 C C . CYS A 1 112 ? 13.712 -3.536 -0.588 1.00 91.25 112 CYS A C 1
ATOM 893 O O . CYS A 1 112 ? 12.747 -4.192 -0.193 1.00 91.25 112 CYS A O 1
ATOM 895 N N . ASN A 1 113 ? 14.610 -3.031 0.264 1.00 92.69 113 ASN A N 1
ATOM 896 C CA . ASN A 1 113 ? 14.494 -3.169 1.717 1.00 92.69 113 ASN A CA 1
ATOM 897 C C . ASN A 1 113 ? 13.206 -2.523 2.254 1.00 92.69 113 ASN A C 1
ATOM 899 O O . ASN A 1 113 ? 12.467 -3.157 3.014 1.00 92.69 113 ASN A O 1
ATOM 903 N N . ASP A 1 114 ? 12.911 -1.297 1.822 1.00 93.19 114 ASP A N 1
ATOM 904 C CA . ASP A 1 114 ? 11.706 -0.565 2.211 1.00 93.19 114 ASP A CA 1
ATOM 905 C C . ASP A 1 114 ? 10.438 -1.276 1.722 1.00 93.19 114 ASP A C 1
ATOM 907 O O . ASP A 1 114 ? 9.474 -1.409 2.482 1.00 93.19 114 ASP A O 1
ATOM 911 N N . ALA A 1 115 ? 10.450 -1.802 0.492 1.00 94.06 115 ALA A N 1
ATOM 912 C CA . ALA A 1 115 ? 9.348 -2.586 -0.068 1.00 94.06 115 ALA A CA 1
ATOM 913 C C . ALA A 1 115 ? 9.063 -3.857 0.751 1.00 94.06 115 ALA A C 1
ATOM 915 O O . ALA A 1 115 ? 7.900 -4.188 0.997 1.00 94.06 115 ALA A O 1
ATOM 916 N N . VAL A 1 116 ? 10.105 -4.550 1.227 1.00 95.12 116 VAL A N 1
ATOM 917 C CA . VAL A 1 116 ? 9.958 -5.744 2.078 1.00 95.12 116 VAL A CA 1
ATOM 918 C C . VAL A 1 116 ? 9.344 -5.396 3.423 1.00 95.12 116 VAL A C 1
ATOM 920 O O . VAL A 1 116 ? 8.382 -6.048 3.835 1.00 95.12 116 VAL A O 1
ATOM 923 N N . ILE A 1 117 ? 9.863 -4.368 4.098 1.00 94.62 117 ILE A N 1
ATOM 924 C CA . ILE A 1 117 ? 9.338 -3.946 5.400 1.00 94.62 117 ILE A CA 1
ATOM 925 C C . ILE A 1 117 ? 7.883 -3.499 5.255 1.00 94.62 117 ILE A C 1
ATOM 927 O O . ILE A 1 117 ? 7.012 -3.963 5.992 1.00 94.62 117 ILE A O 1
ATOM 931 N N . PHE A 1 118 ? 7.597 -2.640 4.276 1.00 95.75 118 PHE A N 1
ATOM 932 C CA . PHE A 1 118 ? 6.244 -2.162 4.023 1.00 95.75 118 PHE A CA 1
ATOM 933 C C . PHE A 1 118 ? 5.288 -3.313 3.692 1.00 95.75 118 PHE A C 1
ATOM 935 O O . PHE A 1 118 ? 4.216 -3.414 4.288 1.00 95.75 118 PHE A O 1
ATOM 942 N N . GLY A 1 119 ? 5.688 -4.223 2.802 1.00 95.88 119 GLY A N 1
ATOM 943 C CA . GLY A 1 119 ? 4.899 -5.398 2.448 1.00 95.88 119 GLY A CA 1
ATOM 944 C C . GLY A 1 119 ? 4.605 -6.298 3.649 1.00 95.88 119 GLY A C 1
ATOM 945 O O . GLY A 1 119 ? 3.466 -6.728 3.836 1.00 95.88 119 GLY A O 1
ATOM 946 N N . ALA A 1 120 ? 5.600 -6.543 4.504 1.00 95.50 120 ALA A N 1
ATOM 947 C CA . ALA A 1 120 ? 5.429 -7.347 5.709 1.00 95.50 120 ALA A CA 1
ATOM 948 C C . ALA A 1 120 ? 4.453 -6.703 6.707 1.00 95.50 120 ALA A C 1
ATOM 950 O O . ALA A 1 120 ? 3.608 -7.405 7.272 1.00 95.50 120 ALA A O 1
ATOM 951 N N . LEU A 1 121 ? 4.532 -5.380 6.888 1.00 95.75 121 LEU A N 1
ATOM 952 C CA . LEU A 1 121 ? 3.618 -4.610 7.735 1.00 95.75 121 LEU A CA 1
ATOM 953 C C . LEU A 1 121 ? 2.186 -4.622 7.197 1.00 95.75 121 LEU A C 1
ATOM 955 O O . LEU A 1 121 ? 1.252 -4.841 7.966 1.00 95.75 121 LEU A O 1
ATOM 959 N N . VAL A 1 122 ? 2.006 -4.458 5.884 1.00 96.31 122 VAL A N 1
ATOM 960 C CA . VAL A 1 122 ? 0.687 -4.538 5.237 1.00 96.31 122 VAL A CA 1
ATOM 961 C C . VAL A 1 122 ? 0.085 -5.934 5.398 1.00 96.31 122 VAL A C 1
ATOM 963 O O . VAL A 1 122 ? -1.078 -6.057 5.773 1.00 96.31 122 VAL A O 1
ATOM 966 N N . ALA A 1 123 ? 0.863 -6.995 5.177 1.00 95.69 123 ALA A N 1
ATOM 967 C CA . ALA A 1 123 ? 0.374 -8.360 5.353 1.00 95.69 123 ALA A CA 1
ATOM 968 C C . ALA A 1 123 ? 0.017 -8.666 6.817 1.00 95.69 123 ALA A C 1
ATOM 970 O O . ALA A 1 123 ? -0.985 -9.333 7.073 1.00 95.69 123 ALA A O 1
ATOM 971 N N . TRP A 1 124 ? 0.795 -8.158 7.779 1.00 94.56 124 TRP A N 1
ATOM 972 C CA . TRP A 1 124 ? 0.459 -8.277 9.199 1.00 94.56 124 TRP A CA 1
ATOM 973 C C . TRP A 1 124 ? -0.839 -7.531 9.520 1.00 94.56 124 TRP A C 1
ATOM 975 O O . TRP A 1 124 ? -1.761 -8.114 10.085 1.00 94.56 124 TRP A O 1
ATOM 985 N N . PHE A 1 125 ? -0.965 -6.284 9.070 1.00 95.19 125 PHE A N 1
ATOM 986 C CA . PHE A 1 125 ? -2.178 -5.492 9.235 1.00 95.19 125 PHE A CA 1
ATOM 987 C C . PHE A 1 125 ? -3.418 -6.215 8.685 1.00 95.19 125 PHE A C 1
ATOM 989 O O . PHE A 1 125 ? -4.413 -6.344 9.394 1.00 95.19 125 PHE A O 1
ATOM 996 N N . LEU A 1 126 ? -3.351 -6.755 7.462 1.00 94.00 126 LEU A N 1
ATOM 997 C CA . LEU A 1 126 ? -4.451 -7.513 6.852 1.00 94.00 126 LEU A CA 1
ATOM 998 C C . LEU A 1 126 ? -4.819 -8.773 7.655 1.00 94.00 126 LEU A C 1
ATOM 1000 O O . LEU A 1 126 ? -6.003 -9.081 7.800 1.00 94.00 126 LEU A O 1
ATOM 1004 N N . GLY A 1 127 ? -3.824 -9.474 8.207 1.00 92.12 127 GLY A N 1
ATOM 1005 C CA . GLY A 1 127 ? -4.044 -10.623 9.089 1.00 92.12 127 GLY A CA 1
ATOM 1006 C C . GLY A 1 127 ? -4.776 -10.246 10.381 1.00 92.12 127 GLY A C 1
ATOM 1007 O O . GLY A 1 127 ? -5.723 -10.922 10.775 1.00 92.12 127 GLY A O 1
ATOM 1008 N N . GLU A 1 128 ? -4.407 -9.123 10.999 1.00 90.12 128 GLU A N 1
ATOM 1009 C CA . GLU A 1 128 ? -5.058 -8.638 12.223 1.00 90.12 128 GLU A CA 1
ATOM 1010 C C . GLU A 1 128 ? -6.499 -8.167 11.982 1.00 90.12 128 GLU A C 1
ATOM 1012 O O . GLU A 1 128 ? -7.382 -8.450 12.793 1.00 90.12 128 GLU A O 1
ATOM 1017 N N . VAL A 1 129 ? -6.781 -7.491 10.857 1.00 84.50 129 VAL A N 1
ATOM 1018 C CA . VAL A 1 129 ? -8.167 -7.126 10.485 1.00 84.50 129 VAL A CA 1
ATOM 1019 C C . VAL A 1 129 ? -9.047 -8.377 10.389 1.00 84.50 129 VAL A C 1
ATOM 1021 O O . VAL A 1 129 ? -10.190 -8.368 10.850 1.00 84.50 129 VAL A O 1
ATOM 1024 N N . LYS A 1 130 ? -8.521 -9.468 9.819 1.00 75.12 130 LYS A N 1
ATOM 1025 C CA . LYS A 1 130 ? -9.245 -10.738 9.690 1.00 75.12 130 LYS A CA 1
ATOM 1026 C C . LYS A 1 130 ? -9.554 -11.357 11.055 1.00 75.12 130 LYS A C 1
ATOM 1028 O O . LYS A 1 130 ? -10.714 -11.669 11.317 1.00 75.12 130 LYS A O 1
ATOM 1033 N N . ASN A 1 131 ? -8.550 -11.482 11.926 1.00 73.56 131 ASN A N 1
ATOM 1034 C CA . ASN A 1 131 ? -8.717 -12.063 13.265 1.00 73.56 131 ASN A CA 1
ATOM 1035 C C . ASN A 1 131 ? -9.817 -11.347 14.064 1.00 73.56 131 ASN A C 1
ATOM 1037 O O . ASN A 1 131 ? -10.565 -11.970 14.810 1.00 73.56 131 ASN A O 1
ATOM 1041 N N . LEU A 1 132 ? -9.957 -10.034 13.876 1.00 67.94 132 LEU A N 1
ATOM 1042 C CA . LEU A 1 132 ? -10.974 -9.236 14.556 1.00 67.94 132 LEU A CA 1
ATOM 1043 C C . LEU A 1 132 ? -12.368 -9.370 13.933 1.00 67.94 132 LEU A C 1
ATOM 1045 O O . LEU A 1 132 ? -13.350 -9.388 14.674 1.00 67.94 132 LEU A O 1
ATOM 1049 N N . LYS A 1 133 ? -12.472 -9.533 12.607 1.00 65.81 133 LYS A N 1
ATOM 1050 C CA . LYS A 1 133 ? -13.746 -9.855 11.939 1.00 65.81 133 LYS A CA 1
ATOM 1051 C C . LYS A 1 133 ? -14.299 -11.218 12.354 1.00 65.81 133 LYS A C 1
ATOM 1053 O O . LYS A 1 133 ? -15.512 -11.412 12.324 1.00 65.81 133 LYS A O 1
ATOM 1058 N N . GLU A 1 134 ? -13.451 -12.166 12.754 1.00 62.28 134 GLU A N 1
ATOM 1059 C CA . GLU A 1 134 ? -13.913 -13.455 13.286 1.00 62.28 134 GLU A CA 1
ATOM 1060 C C . GLU A 1 134 ? -14.730 -13.305 14.582 1.00 62.28 134 GLU A C 1
ATOM 1062 O O . GLU A 1 134 ? -15.599 -14.137 14.847 1.00 62.28 134 GLU A O 1
ATOM 1067 N N . CYS A 1 135 ? -14.536 -12.206 15.319 1.00 60.72 135 CYS A N 1
ATOM 1068 C CA . CYS A 1 135 ? -15.283 -11.868 16.531 1.00 60.72 135 CYS A CA 1
ATOM 1069 C C . CYS A 1 135 ? -16.623 -11.150 16.267 1.00 60.72 135 CYS A C 1
ATOM 1071 O O . CYS A 1 135 ? -17.352 -10.882 17.222 1.00 60.72 135 CYS A O 1
ATOM 1073 N N . GLU A 1 136 ? -16.956 -10.818 15.012 1.00 64.62 136 GLU A N 1
ATOM 1074 C CA . GLU A 1 136 ? -18.203 -10.131 14.645 1.00 64.62 136 GLU A CA 1
ATOM 1075 C C . GLU A 1 136 ? -19.282 -11.104 14.118 1.00 64.62 136 GLU A C 1
ATOM 1077 O O . GLU A 1 136 ? -18.957 -12.098 13.443 1.00 64.62 136 GLU A O 1
ATOM 1082 N N . PRO A 1 137 ? -20.575 -10.837 14.408 1.00 61.69 137 PRO A N 1
ATOM 1083 C CA . PRO A 1 137 ? -21.688 -11.645 13.917 1.00 61.69 137 PRO A CA 1
ATOM 1084 C C . PRO A 1 137 ? -21.823 -11.553 12.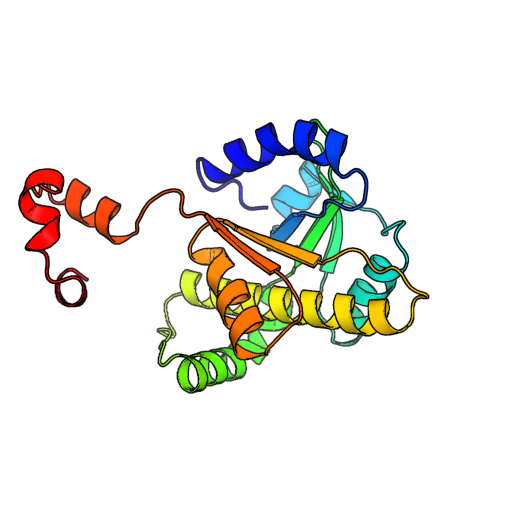387 1.00 61.69 137 PRO A C 1
ATOM 1086 O O . PRO A 1 137 ? -21.581 -10.515 11.779 1.00 61.69 137 PRO A O 1
ATOM 1089 N N . ALA A 1 138 ? -22.201 -12.666 11.754 1.00 69.62 138 ALA A N 1
ATOM 1090 C CA . ALA A 1 138 ? -22.371 -12.775 10.303 1.00 69.62 138 ALA A CA 1
ATOM 1091 C C . ALA A 1 138 ? -23.582 -11.960 9.788 1.00 69.62 138 ALA A C 1
ATOM 1093 O O . ALA A 1 138 ? -24.562 -11.828 10.527 1.00 69.62 138 ALA A O 1
ATOM 1094 N N . PRO A 1 139 ? -23.579 -11.482 8.521 1.00 64.25 139 PRO A N 1
ATOM 1095 C CA . PRO A 1 139 ? -22.614 -11.749 7.445 1.00 64.25 139 PRO A CA 1
ATOM 1096 C C . PRO A 1 139 ? -21.428 -10.771 7.406 1.00 64.25 139 PRO A C 1
ATOM 1098 O O . PRO A 1 139 ? -21.575 -9.571 7.617 1.00 64.25 139 PRO A O 1
ATOM 1101 N N . ARG A 1 140 ? -20.238 -11.294 7.081 1.00 71.25 140 ARG A N 1
ATOM 1102 C CA . ARG A 1 140 ? -18.994 -10.513 7.023 1.00 71.25 140 ARG A CA 1
ATOM 1103 C C . ARG A 1 140 ? -18.704 -10.084 5.581 1.00 71.25 140 ARG A C 1
ATOM 1105 O O . ARG A 1 140 ? -18.669 -10.953 4.709 1.00 71.25 140 ARG A O 1
ATOM 1112 N N . PRO A 1 141 ? -18.440 -8.796 5.307 1.00 76.62 141 PRO A N 1
ATOM 1113 C CA . PRO A 1 141 ? -18.036 -8.375 3.973 1.00 76.62 141 PRO A CA 1
ATOM 1114 C C . PRO A 1 141 ? -16.623 -8.897 3.657 1.00 76.62 141 PRO A C 1
ATOM 1116 O O . PRO A 1 141 ? -15.758 -8.863 4.549 1.00 76.62 141 PRO A O 1
ATOM 1119 N N . PRO A 1 142 ? -16.362 -9.346 2.414 1.00 86.69 142 PRO A N 1
ATOM 1120 C CA . PRO A 1 142 ? -15.038 -9.799 1.999 1.00 86.69 142 PRO A CA 1
ATOM 1121 C C . PRO A 1 142 ? -14.010 -8.667 2.123 1.00 86.69 142 PRO A C 1
ATOM 1123 O O . PRO A 1 142 ? -14.344 -7.488 2.002 1.00 86.69 142 PRO A O 1
ATOM 1126 N N . ILE A 1 143 ? -12.751 -9.018 2.389 1.00 90.69 143 ILE A N 1
ATOM 1127 C CA . ILE A 1 143 ? -11.636 -8.063 2.374 1.00 90.69 143 ILE A CA 1
ATOM 1128 C C . ILE A 1 143 ? -10.962 -8.156 1.007 1.00 90.69 143 ILE A C 1
ATOM 1130 O O . ILE A 1 143 ? -10.585 -9.246 0.577 1.00 90.69 143 ILE A O 1
ATOM 1134 N N . ILE A 1 144 ? -10.793 -7.009 0.349 1.00 94.75 144 ILE A N 1
ATOM 1135 C CA . ILE A 1 144 ? -10.076 -6.892 -0.921 1.00 94.75 144 ILE A CA 1
ATOM 1136 C C . ILE A 1 144 ? -8.854 -5.999 -0.698 1.00 94.75 144 ILE A C 1
ATOM 1138 O O . ILE A 1 144 ? -8.990 -4.864 -0.245 1.00 94.75 144 ILE A O 1
ATOM 1142 N N . ALA A 1 145 ? -7.665 -6.504 -1.019 1.00 96.62 145 ALA A N 1
ATOM 1143 C CA . ALA A 1 145 ? -6.411 -5.764 -0.974 1.00 96.62 145 ALA A CA 1
ATOM 1144 C C . ALA A 1 145 ? -5.901 -5.508 -2.399 1.00 96.62 145 ALA A C 1
ATOM 1146 O O . ALA A 1 145 ? -5.550 -6.439 -3.126 1.00 96.62 145 ALA A O 1
ATOM 1147 N N . HIS A 1 146 ? -5.862 -4.236 -2.799 1.00 97.31 146 HIS A N 1
ATOM 1148 C CA . HIS A 1 146 ? -5.392 -3.810 -4.118 1.00 97.31 146 HIS A CA 1
ATOM 1149 C C . HIS A 1 146 ? -3.994 -3.196 -4.012 1.00 97.31 146 HIS A C 1
ATOM 1151 O O . HIS A 1 146 ? -3.805 -2.152 -3.394 1.00 97.31 146 HIS A O 1
ATOM 1157 N N . PHE A 1 147 ? -3.018 -3.854 -4.631 1.00 96.62 147 PHE A N 1
ATOM 1158 C CA . PHE A 1 147 ? -1.614 -3.463 -4.657 1.00 96.62 147 PHE A CA 1
ATOM 1159 C C . PHE A 1 147 ? -1.275 -2.772 -5.982 1.00 96.62 147 PHE A C 1
ATOM 1161 O O . PHE A 1 147 ? -1.553 -3.298 -7.065 1.00 96.62 147 PHE A O 1
ATOM 1168 N N . HIS A 1 148 ? -0.665 -1.592 -5.891 1.00 94.81 148 HIS A N 1
ATOM 1169 C CA . HIS A 1 148 ? -0.223 -0.802 -7.036 1.00 94.81 148 HIS A CA 1
ATOM 1170 C C . HIS A 1 148 ? 1.306 -0.816 -7.120 1.00 94.81 148 HIS A C 1
ATOM 1172 O O . HIS A 1 148 ? 1.990 -0.380 -6.196 1.00 94.81 148 HIS A O 1
ATOM 1178 N N . GLU A 1 149 ? 1.820 -1.287 -8.251 1.00 93.56 149 GLU A N 1
ATOM 1179 C CA . GLU A 1 149 ? 3.237 -1.540 -8.529 1.00 93.56 149 GLU A CA 1
ATOM 1180 C C . GLU A 1 149 ? 3.990 -2.529 -7.633 1.00 93.56 149 GLU A C 1
ATOM 1182 O O . GLU A 1 149 ? 3.579 -2.907 -6.531 1.00 93.56 149 GLU A O 1
ATOM 1187 N N . TRP A 1 150 ? 5.138 -2.963 -8.158 1.00 93.12 150 TRP A N 1
ATOM 1188 C CA . TRP A 1 150 ? 6.022 -3.951 -7.545 1.00 93.12 150 TRP A CA 1
ATOM 1189 C C . TRP A 1 150 ? 6.466 -3.571 -6.120 1.00 93.12 150 TRP A C 1
ATOM 1191 O O . TRP A 1 150 ? 6.511 -4.443 -5.257 1.00 93.12 150 TRP A O 1
ATOM 1201 N N . LEU A 1 151 ? 6.669 -2.277 -5.832 1.00 92.25 151 LEU A N 1
ATOM 1202 C CA . LEU A 1 151 ? 7.059 -1.780 -4.501 1.00 92.25 151 LEU A CA 1
ATOM 1203 C C . LEU A 1 151 ? 6.063 -2.147 -3.392 1.00 92.25 151 LEU A C 1
ATOM 1205 O O . LEU A 1 151 ? 6.448 -2.322 -2.242 1.00 92.25 151 LEU A O 1
ATOM 1209 N N . THR A 1 152 ? 4.774 -2.278 -3.719 1.00 93.81 152 THR A N 1
ATOM 1210 C CA . THR A 1 152 ? 3.747 -2.698 -2.747 1.00 93.81 152 THR A CA 1
ATOM 1211 C C . THR A 1 152 ? 3.472 -4.201 -2.801 1.00 93.81 152 THR A C 1
ATOM 1213 O O . THR A 1 152 ? 2.867 -4.767 -1.890 1.00 93.81 152 THR A O 1
ATOM 1216 N N . SER A 1 153 ? 3.953 -4.879 -3.844 1.00 93.56 153 SER A N 1
ATOM 1217 C CA . SER A 1 153 ? 3.599 -6.266 -4.162 1.00 93.56 153 SER A CA 1
ATOM 1218 C C . SER A 1 153 ? 4.222 -7.292 -3.228 1.00 93.56 153 SER A C 1
ATOM 1220 O O . SER A 1 153 ? 3.719 -8.409 -3.141 1.00 93.56 153 SER A O 1
ATOM 1222 N N . VAL A 1 154 ? 5.253 -6.929 -2.462 1.00 95.44 154 VAL A N 1
ATOM 1223 C CA . VAL A 1 154 ? 5.761 -7.810 -1.401 1.00 95.44 154 VAL A CA 1
ATOM 1224 C C . VAL A 1 154 ? 4.664 -8.105 -0.368 1.00 95.44 154 VAL A C 1
ATOM 1226 O O . VAL A 1 154 ? 4.563 -9.225 0.129 1.00 95.44 154 VAL A O 1
ATOM 1229 N N . GLY A 1 155 ? 3.764 -7.144 -0.119 1.00 96.00 155 GLY A N 1
ATOM 1230 C CA . GLY A 1 155 ? 2.579 -7.368 0.708 1.00 96.00 155 GLY A CA 1
ATOM 1231 C C . GLY A 1 155 ? 1.644 -8.417 0.114 1.00 96.00 155 GLY A C 1
ATOM 1232 O O . GLY A 1 155 ? 1.208 -9.303 0.840 1.00 96.00 155 GLY A O 1
ATOM 1233 N N . LEU A 1 156 ? 1.418 -8.392 -1.205 1.00 96.50 156 LEU A N 1
ATOM 1234 C CA . LEU A 1 156 ? 0.632 -9.409 -1.914 1.00 96.50 156 LEU A CA 1
ATOM 1235 C C . LEU A 1 156 ? 1.251 -10.797 -1.754 1.00 96.50 156 LEU A C 1
ATOM 1237 O O . LEU A 1 156 ? 0.532 -11.749 -1.444 1.00 96.50 156 LEU A O 1
ATOM 1241 N N . ILE A 1 157 ? 2.569 -10.910 -1.949 1.00 96.06 157 ILE A N 1
ATOM 1242 C CA . ILE A 1 157 ? 3.296 -12.174 -1.799 1.00 96.06 157 ILE A CA 1
ATOM 1243 C C . ILE A 1 157 ? 3.073 -12.721 -0.390 1.00 96.06 157 ILE A C 1
ATOM 1245 O O . ILE A 1 157 ? 2.577 -13.836 -0.253 1.00 96.06 157 ILE A O 1
ATOM 1249 N N . PHE A 1 158 ? 3.325 -11.917 0.648 1.00 96.12 158 PHE A N 1
ATOM 1250 C CA . PHE A 1 158 ? 3.102 -12.338 2.031 1.00 96.12 158 PHE A CA 1
ATOM 1251 C C . PHE A 1 158 ? 1.639 -12.668 2.334 1.00 96.12 158 PHE A C 1
ATOM 1253 O O . PHE A 1 158 ? 1.375 -13.631 3.049 1.00 96.12 158 PHE A O 1
ATOM 1260 N N . THR A 1 159 ? 0.671 -11.923 1.792 1.00 95.81 159 THR A N 1
ATOM 1261 C CA . THR A 1 159 ? -0.757 -12.244 1.939 1.00 95.81 159 THR A CA 1
ATOM 1262 C C . THR A 1 159 ? -1.067 -13.640 1.395 1.00 95.81 159 THR A C 1
ATOM 1264 O O . THR A 1 159 ? -1.806 -14.396 2.027 1.00 95.81 159 THR A O 1
ATOM 1267 N N . ARG A 1 160 ? -0.475 -14.013 0.255 1.00 95.06 160 ARG A N 1
ATOM 1268 C CA . ARG A 1 160 ? -0.690 -15.318 -0.381 1.00 95.06 160 ARG A CA 1
ATOM 1269 C C . ARG A 1 160 ? 0.077 -16.450 0.295 1.00 95.06 160 ARG A C 1
ATOM 1271 O O . ARG A 1 160 ? -0.523 -17.496 0.523 1.00 95.06 160 ARG A O 1
ATOM 1278 N N . THR A 1 161 ? 1.350 -16.256 0.633 1.00 94.12 161 THR A N 1
ATOM 1279 C CA . THR A 1 161 ? 2.180 -17.295 1.269 1.00 94.12 161 THR A CA 1
ATOM 1280 C C . THR A 1 161 ? 1.758 -17.578 2.707 1.00 94.12 161 THR A C 1
ATOM 1282 O O . THR A 1 161 ? 1.893 -18.702 3.174 1.00 94.12 161 THR A O 1
ATOM 1285 N N . ARG A 1 162 ? 1.173 -16.593 3.401 1.00 94.00 162 ARG A N 1
ATOM 1286 C CA . ARG A 1 162 ? 0.597 -16.762 4.746 1.00 94.00 162 ARG A CA 1
ATOM 1287 C C . ARG A 1 162 ? -0.865 -17.225 4.735 1.00 94.00 162 ARG A C 1
ATOM 1289 O O . ARG A 1 162 ? -1.477 -17.280 5.796 1.00 94.00 162 ARG A O 1
ATOM 1296 N N . HIS A 1 163 ? -1.426 -17.543 3.564 1.00 92.44 163 HIS A N 1
ATOM 1297 C CA . HIS A 1 163 ? -2.803 -18.028 3.396 1.00 92.44 163 HIS A CA 1
ATOM 1298 C C . HIS A 1 163 ? -3.867 -17.140 4.067 1.00 92.44 163 HIS A C 1
ATOM 1300 O O . HIS A 1 163 ? -4.801 -17.634 4.701 1.00 92.44 163 HIS A O 1
ATOM 1306 N N . LEU A 1 164 ? -3.728 -15.818 3.938 1.00 92.38 164 LEU A N 1
ATOM 1307 C CA . LEU A 1 164 ? -4.723 -14.890 4.471 1.00 92.38 164 LEU A CA 1
ATOM 1308 C C . LEU A 1 164 ? -6.008 -14.955 3.634 1.00 92.38 164 LEU A C 1
ATOM 1310 O O . LEU A 1 164 ? -5.955 -14.988 2.405 1.00 92.38 164 LEU A O 1
ATOM 1314 N N . ASP A 1 165 ? -7.160 -14.920 4.304 1.00 89.56 165 ASP A N 1
ATOM 1315 C CA . ASP A 1 165 ? -8.487 -14.889 3.670 1.00 89.56 165 ASP A CA 1
ATOM 1316 C C . ASP A 1 165 ? -8.819 -13.474 3.163 1.00 89.56 165 ASP A C 1
ATOM 1318 O O . ASP A 1 165 ? -9.652 -12.749 3.711 1.00 89.56 165 ASP A O 1
ATOM 1322 N N . VAL A 1 166 ? -8.050 -13.032 2.170 1.00 92.38 166 VAL A N 1
ATOM 1323 C CA . VAL A 1 166 ? -8.128 -11.704 1.557 1.00 92.38 166 VAL A CA 1
ATOM 1324 C C . VAL A 1 166 ? -8.008 -11.868 0.048 1.00 92.38 166 VAL A C 1
ATOM 1326 O O . VAL A 1 166 ? -7.038 -12.442 -0.451 1.00 92.38 166 VAL A O 1
ATOM 1329 N N . ALA A 1 167 ? -8.973 -11.332 -0.698 1.00 94.81 167 ALA A N 1
ATOM 1330 C CA . ALA A 1 167 ? -8.877 -11.273 -2.149 1.00 94.81 167 ALA A CA 1
ATOM 1331 C C . ALA A 1 167 ? -7.819 -10.234 -2.543 1.00 94.81 167 ALA A C 1
ATOM 1333 O O . ALA A 1 167 ? -7.869 -9.094 -2.084 1.00 94.81 167 ALA A O 1
ATOM 1334 N N . THR A 1 168 ? -6.860 -10.608 -3.388 1.00 96.38 168 THR A N 1
ATOM 1335 C CA . THR A 1 168 ? -5.777 -9.709 -3.803 1.00 96.38 168 THR A CA 1
ATOM 1336 C C . THR A 1 168 ? -5.923 -9.285 -5.261 1.00 96.38 168 THR A C 1
ATOM 1338 O O . THR A 1 168 ? -6.231 -10.097 -6.131 1.00 96.38 168 THR A O 1
ATOM 1341 N N . VAL A 1 169 ? -5.674 -8.005 -5.536 1.00 97.38 169 VAL A N 1
ATOM 1342 C CA . VAL A 1 169 ? -5.619 -7.431 -6.887 1.00 97.38 169 VAL A CA 1
ATOM 1343 C C . VAL A 1 169 ? -4.260 -6.772 -7.069 1.00 97.38 169 VAL A C 1
ATOM 1345 O O . VAL A 1 169 ? -3.795 -6.065 -6.177 1.00 97.38 169 VAL A O 1
ATOM 1348 N N . PHE A 1 170 ? -3.627 -6.982 -8.221 1.00 97.06 170 PHE A N 1
ATOM 1349 C CA . PHE A 1 170 ? -2.370 -6.333 -8.576 1.00 97.06 170 PHE A CA 1
ATOM 1350 C C . PHE A 1 170 ? -2.537 -5.489 -9.835 1.00 97.06 170 PHE A C 1
ATOM 1352 O O . PHE A 1 170 ? -3.114 -5.935 -10.826 1.00 97.06 170 PHE A O 1
ATOM 1359 N N . THR A 1 171 ? -2.007 -4.270 -9.810 1.00 94.50 171 THR A N 1
ATOM 1360 C CA . THR A 1 171 ? -1.926 -3.405 -10.986 1.00 94.50 171 THR A CA 1
ATOM 1361 C C . THR A 1 171 ? -0.521 -2.843 -11.106 1.00 94.50 171 THR A C 1
ATOM 1363 O O . THR A 1 171 ? -0.097 -2.031 -10.281 1.00 94.50 171 THR A O 1
ATOM 1366 N N . THR A 1 172 ? 0.183 -3.251 -12.159 1.00 93.19 172 THR A N 1
ATOM 1367 C CA . THR A 1 172 ? 1.425 -2.608 -12.596 1.00 93.19 172 THR A CA 1
ATOM 1368 C C . THR A 1 172 ? 1.096 -1.485 -13.576 1.00 93.19 172 THR A C 1
ATOM 1370 O O . THR A 1 172 ? 0.192 -1.624 -14.401 1.00 93.19 172 THR A O 1
ATOM 1373 N N . HIS A 1 173 ? 1.784 -0.353 -13.450 1.00 88.69 173 HIS A N 1
ATOM 1374 C CA . HIS A 1 173 ? 1.612 0.811 -14.324 1.00 88.69 173 HIS A CA 1
ATOM 1375 C C . HIS A 1 173 ? 2.678 0.818 -15.424 1.00 88.69 173 HIS A C 1
ATOM 1377 O O . HIS A 1 173 ? 2.441 1.347 -16.507 1.00 88.69 173 HIS A O 1
ATOM 1383 N N . ALA A 1 174 ? 3.834 0.202 -15.169 1.00 87.88 174 ALA A N 1
ATOM 1384 C CA . ALA A 1 174 ? 4.855 -0.107 -16.157 1.00 87.88 174 ALA A CA 1
ATOM 1385 C C . ALA A 1 174 ? 5.679 -1.330 -15.730 1.00 87.88 174 ALA A C 1
ATOM 1387 O O . ALA A 1 174 ? 5.956 -1.536 -14.552 1.00 87.88 174 ALA A O 1
ATOM 1388 N N . THR A 1 175 ? 6.170 -2.104 -16.697 1.00 87.50 175 THR A N 1
ATOM 1389 C CA . THR A 1 175 ? 7.108 -3.191 -16.397 1.00 87.50 175 THR A CA 1
ATOM 1390 C C . THR A 1 175 ? 8.528 -2.647 -16.239 1.00 87.50 175 THR A C 1
ATOM 1392 O O . THR A 1 175 ? 8.971 -1.798 -17.019 1.00 87.50 175 THR A O 1
ATOM 1395 N N . LEU A 1 176 ? 9.264 -3.152 -15.239 1.00 85.31 176 LEU A N 1
ATOM 1396 C CA . LEU A 1 176 ? 10.656 -2.759 -14.984 1.00 85.31 176 LEU A CA 1
ATOM 1397 C C . LEU A 1 176 ? 11.510 -2.951 -16.246 1.00 85.31 176 LEU A C 1
ATOM 1399 O O . LEU A 1 176 ? 12.137 -2.012 -16.732 1.00 85.31 176 LEU A O 1
ATOM 1403 N N . LEU A 1 177 ? 11.428 -4.145 -16.838 1.00 84.75 177 LEU A N 1
ATOM 1404 C CA . LEU A 1 177 ? 12.169 -4.499 -18.043 1.00 84.75 177 LEU A CA 1
ATOM 1405 C C . LEU A 1 177 ? 11.801 -3.637 -19.254 1.00 84.75 177 LEU A C 1
ATOM 1407 O O . LEU A 1 177 ? 12.680 -3.226 -20.005 1.00 84.75 177 LEU A O 1
ATOM 1411 N N . GLY A 1 178 ? 10.513 -3.321 -19.427 1.00 83.94 178 GLY A N 1
ATOM 1412 C CA . GLY A 1 178 ? 10.056 -2.472 -20.524 1.00 83.94 178 GLY A CA 1
ATOM 1413 C C . GLY A 1 178 ? 10.689 -1.081 -20.471 1.00 83.94 178 GLY A C 1
ATOM 1414 O O . GLY A 1 178 ? 11.101 -0.553 -21.501 1.00 83.94 178 GLY A O 1
ATOM 1415 N N . ARG A 1 179 ? 10.853 -0.511 -19.269 1.00 83.81 179 ARG A N 1
ATOM 1416 C CA . ARG A 1 179 ? 11.539 0.778 -19.092 1.00 83.81 179 ARG A CA 1
ATOM 1417 C C . ARG A 1 179 ? 13.021 0.697 -19.466 1.00 83.81 179 ARG A C 1
ATOM 1419 O O . ARG A 1 179 ? 13.498 1.582 -20.172 1.00 83.81 179 ARG A O 1
ATOM 1426 N N . TYR A 1 180 ? 13.725 -0.351 -19.035 1.00 82.56 180 TYR A N 1
ATOM 1427 C CA . TYR A 1 180 ? 15.147 -0.536 -19.353 1.00 82.56 180 TYR A CA 1
ATOM 1428 C C . TYR A 1 180 ? 15.390 -0.789 -20.845 1.00 82.56 180 TYR A C 1
ATOM 1430 O O . TYR A 1 180 ? 16.244 -0.138 -21.445 1.00 82.56 180 TYR A O 1
ATOM 1438 N N . LEU A 1 181 ? 14.608 -1.674 -21.467 1.00 82.38 181 LEU A N 1
ATOM 1439 C CA . LEU A 1 181 ? 14.749 -2.021 -22.884 1.00 82.38 181 LEU A CA 1
ATOM 1440 C C . LEU A 1 181 ? 14.410 -0.854 -23.821 1.00 82.38 181 LEU A C 1
ATOM 1442 O O . LEU A 1 181 ? 15.083 -0.650 -24.828 1.00 82.38 181 LEU A O 1
ATOM 1446 N N . CYS A 1 182 ? 13.402 -0.047 -23.486 1.00 81.19 182 CYS A N 1
ATOM 1447 C CA . CYS A 1 182 ? 13.102 1.156 -24.263 1.00 81.19 182 CYS A CA 1
ATOM 1448 C C . CYS A 1 182 ? 14.215 2.208 -24.146 1.00 81.19 182 CYS A C 1
ATOM 1450 O O . CYS A 1 182 ? 14.513 2.894 -25.121 1.00 81.19 182 CYS A O 1
ATOM 1452 N N . ALA A 1 183 ? 14.849 2.334 -22.975 1.00 80.25 183 ALA A N 1
ATOM 1453 C CA . ALA A 1 183 ? 15.953 3.273 -22.779 1.00 80.25 183 ALA A CA 1
ATOM 1454 C C . ALA A 1 183 ? 17.222 2.862 -23.547 1.00 80.25 183 ALA A C 1
ATOM 1456 O O . ALA A 1 183 ? 17.970 3.729 -23.995 1.00 80.25 183 ALA A O 1
ATOM 1457 N N . SER A 1 184 ? 17.448 1.561 -23.759 1.00 78.12 184 SER A N 1
ATOM 1458 C CA . SER A 1 184 ? 18.575 1.047 -24.549 1.00 78.12 184 SER A CA 1
ATOM 1459 C C . SER A 1 184 ? 18.354 1.100 -26.069 1.00 78.12 184 SER A C 1
ATOM 1461 O O . SER A 1 184 ? 19.183 0.596 -26.822 1.00 78.12 184 SER A O 1
ATOM 1463 N N . SER A 1 185 ? 17.271 1.741 -26.538 1.00 76.88 185 SER A N 1
ATOM 1464 C CA . SER A 1 185 ? 16.880 1.815 -27.958 1.00 76.88 185 SER A CA 1
ATOM 1465 C C . SER A 1 185 ? 16.665 0.446 -28.616 1.00 76.88 185 SER A C 1
ATOM 1467 O O . SER A 1 185 ? 16.791 0.310 -29.834 1.00 76.88 185 SER A O 1
ATOM 1469 N N . ALA A 1 186 ? 16.337 -0.581 -27.826 1.00 75.81 186 ALA A N 1
ATOM 1470 C CA . ALA A 1 186 ? 15.973 -1.880 -28.366 1.00 75.81 186 ALA A CA 1
ATOM 1471 C C . ALA A 1 186 ? 14.620 -1.790 -29.087 1.00 75.81 186 ALA A C 1
ATOM 1473 O O . ALA A 1 186 ? 13.687 -1.135 -28.616 1.00 75.81 186 ALA A O 1
ATOM 1474 N N . ASP A 1 187 ? 14.486 -2.498 -30.210 1.00 80.50 187 ASP A N 1
ATOM 1475 C CA . ASP A 1 187 ? 13.198 -2.672 -30.882 1.00 80.50 187 ASP A CA 1
ATOM 1476 C C . ASP A 1 187 ? 12.330 -3.657 -30.082 1.00 80.50 187 ASP A C 1
ATOM 1478 O O . ASP A 1 187 ? 12.268 -4.859 -30.366 1.00 80.50 187 ASP A O 1
ATOM 1482 N N . LEU A 1 188 ? 11.741 -3.135 -29.003 1.00 78.88 188 LEU A N 1
ATOM 1483 C CA . LEU A 1 188 ? 11.063 -3.903 -27.967 1.00 78.88 188 LEU A CA 1
ATOM 1484 C C . LEU A 1 188 ? 9.874 -4.679 -28.534 1.00 78.88 188 LEU A C 1
ATOM 1486 O O . LEU A 1 188 ? 9.804 -5.897 -28.384 1.00 78.88 188 LEU A O 1
ATOM 1490 N N . TYR A 1 189 ? 8.947 -3.989 -29.201 1.00 83.50 189 TYR A N 1
ATOM 1491 C CA . TYR A 1 189 ? 7.671 -4.586 -29.600 1.00 83.50 189 TYR A CA 1
ATOM 1492 C C . TYR A 1 189 ? 7.830 -5.681 -30.659 1.00 83.50 189 TYR A C 1
ATOM 1494 O O . TYR A 1 189 ? 7.093 -6.665 -30.624 1.00 83.50 189 TYR A O 1
ATOM 1502 N N . ASN A 1 190 ? 8.827 -5.575 -31.542 1.00 85.06 190 ASN A N 1
ATOM 1503 C CA . ASN A 1 190 ? 9.077 -6.594 -32.564 1.00 85.06 190 ASN A CA 1
ATOM 1504 C C . ASN A 1 190 ? 9.911 -7.782 -32.053 1.00 85.06 190 ASN A C 1
ATOM 1506 O O . ASN A 1 190 ? 9.969 -8.822 -32.712 1.00 85.06 190 ASN A O 1
ATOM 1510 N N . ASN A 1 191 ? 10.564 -7.655 -30.891 1.00 83.06 191 ASN A N 1
ATOM 1511 C CA . ASN A 1 191 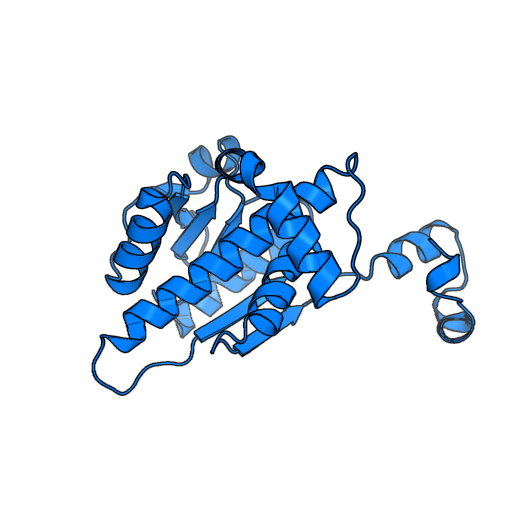? 11.458 -8.683 -30.347 1.00 83.06 191 ASN A CA 1
ATOM 1512 C C . ASN A 1 191 ? 11.056 -9.196 -28.958 1.00 83.06 191 ASN A C 1
ATOM 1514 O O . ASN A 1 191 ? 11.794 -9.993 -28.391 1.00 83.06 191 ASN A O 1
ATOM 1518 N N . LEU A 1 192 ? 9.873 -8.829 -28.448 1.00 82.00 192 LEU A N 1
ATOM 1519 C CA . LEU A 1 192 ? 9.288 -9.322 -27.191 1.00 82.00 192 LEU A CA 1
ATOM 1520 C C . LEU A 1 192 ? 9.537 -10.821 -26.909 1.00 82.00 192 LEU A C 1
ATOM 1522 O O . LEU A 1 192 ? 10.063 -11.124 -25.841 1.00 82.00 192 LEU A O 1
ATOM 1526 N N . PRO A 1 193 ? 9.246 -11.765 -27.830 1.00 84.00 193 PRO A N 1
ATOM 1527 C CA . PRO A 1 193 ? 9.449 -13.194 -27.568 1.00 84.00 193 PRO A CA 1
ATOM 1528 C C . PRO A 1 193 ? 10.917 -13.653 -27.624 1.00 84.00 193 PRO A C 1
ATOM 1530 O O . PRO A 1 193 ? 11.195 -14.815 -27.347 1.00 84.00 193 PRO A O 1
ATOM 1533 N N . LYS A 1 194 ? 11.854 -12.786 -28.025 1.00 82.69 194 LYS A N 1
ATOM 1534 C CA . LYS A 1 194 ? 13.281 -13.111 -28.185 1.00 82.69 194 LYS A CA 1
ATOM 1535 C C . LYS A 1 194 ? 14.140 -12.666 -27.002 1.00 82.69 194 LYS A C 1
ATOM 1537 O O . LYS A 1 194 ? 15.319 -13.009 -26.966 1.00 82.69 194 LYS A O 1
ATOM 1542 N N . PHE A 1 195 ? 13.590 -11.882 -26.075 1.00 80.69 195 PHE A N 1
ATOM 1543 C CA . PHE A 1 195 ? 14.334 -11.435 -24.903 1.00 80.69 195 PHE A CA 1
ATOM 1544 C C . PHE A 1 195 ? 14.414 -12.549 -23.862 1.00 80.69 195 PHE A C 1
ATOM 1546 O O . PHE A 1 195 ? 13.400 -13.083 -23.418 1.00 80.69 195 PHE A O 1
ATOM 1553 N N . ASP A 1 196 ? 15.640 -12.865 -23.457 1.00 81.94 196 ASP A N 1
ATOM 1554 C CA . ASP A 1 196 ? 15.914 -13.696 -22.292 1.00 81.94 196 ASP A CA 1
ATOM 1555 C C . ASP A 1 196 ? 15.781 -12.825 -21.037 1.00 81.94 196 ASP A C 1
ATOM 1557 O O . ASP A 1 196 ? 16.671 -12.036 -20.722 1.00 81.94 196 ASP A O 1
ATOM 1561 N N . LEU A 1 197 ? 14.632 -12.914 -20.364 1.00 82.44 197 LEU A N 1
ATOM 1562 C CA . LEU A 1 197 ? 14.275 -12.019 -19.260 1.00 82.44 197 LEU A CA 1
ATOM 1563 C C . LEU A 1 197 ? 15.269 -12.097 -18.089 1.00 82.44 197 LEU A C 1
ATOM 1565 O O . LEU A 1 197 ? 15.473 -11.089 -17.418 1.00 82.44 197 LEU A O 1
ATOM 1569 N N . ASP A 1 198 ? 15.917 -13.249 -17.892 1.00 80.06 198 ASP A N 1
ATOM 1570 C CA . ASP A 1 198 ? 16.860 -13.478 -16.792 1.00 80.06 198 ASP A CA 1
ATOM 1571 C C . ASP A 1 198 ? 18.248 -12.883 -17.071 1.00 80.06 198 ASP A C 1
ATOM 1573 O O . ASP A 1 198 ? 19.022 -12.657 -16.145 1.00 80.06 198 ASP A O 1
ATOM 1577 N N . LYS A 1 199 ? 18.585 -12.633 -18.345 1.00 75.69 199 LYS A N 1
ATOM 1578 C CA . LYS A 1 199 ? 19.901 -12.108 -18.765 1.00 75.69 199 LYS A CA 1
ATOM 1579 C C . LYS A 1 199 ? 19.910 -10.625 -19.106 1.00 75.69 199 LYS A C 1
ATOM 1581 O O . LYS A 1 199 ? 20.970 -10.073 -19.391 1.00 75.69 199 LYS A O 1
ATOM 1586 N N . VAL A 1 200 ? 18.740 -9.999 -19.175 1.00 61.12 200 VAL A N 1
ATOM 1587 C CA . VAL A 1 200 ? 18.608 -8.579 -19.538 1.00 61.12 200 VAL A CA 1
ATOM 1588 C C . VAL A 1 200 ? 18.814 -7.662 -18.317 1.00 61.12 200 VAL A C 1
ATOM 1590 O O . VAL A 1 200 ? 18.913 -6.447 -18.487 1.00 61.12 200 VAL A O 1
ATOM 1593 N N . ILE A 1 201 ? 18.929 -8.228 -17.110 1.00 52.00 201 ILE A N 1
ATOM 1594 C CA . ILE A 1 201 ? 19.158 -7.521 -15.839 1.00 52.00 201 ILE A CA 1
ATOM 1595 C C . ILE A 1 201 ? 20.571 -7.807 -15.326 1.00 52.00 201 ILE A C 1
ATOM 1597 O O . ILE A 1 201 ? 20.980 -8.988 -15.368 1.00 52.00 201 ILE A O 1
#

Foldseek 3Di:
DDPDDDVVVVCQVVLQVVCVVQPQNDEAEEADDPVCCVPFWAFDARPDPLLNQLVVVVVVVVWDKTWTFTNGRNRYTYIHTHLVSQLVCQVVLQVVCCVQPVDHDDPPDPLVSSLSSSLVVLLSSLQSSVVSQVVDDDDDDAAEAEEEDPSNCSVVSSNVSVVPRYHYHYDYPDDPLVVQCVVVVHPCPVCVVVDPPVPSD

Organism: NCBI:txid27848